Protein AF-A0A976L8A9-F1 (afdb_monomer_lite)

pLDDT: mean 70.13, std 18.69, range [31.44, 93.81]

Sequence (224 aa):
MMTMISFLHGVRHLLWLSFIIMLGACTTAPQQPQSEPPQPPYVLERSDLPELVQFGDYFGGLSEPQQHAMCASFNVRESRTLKADVPLLLHLLVARGIYDDCTDLQLLLAKTSQISTDTMKDASSRHFLSMLRRALLKRQEMIVTKVPKIKPKKKGAQKSVQGMDDKNTLKKNVDQAISQPASSMDPPVKASLQQESSSVELENARVMKKLEAIRAMEKKIDSP

Radius of gyration: 32.2 Å; chains: 1; bounding box: 85×84×59 Å

Foldseek 3Di:
DPPVVVVVVVVVVVVVVVVVVVVVPPPPDPPPPPPPLPPPPQDLPDADPVSLVVLLVVLLPDDPVSLVSVLVVLVVVCVPDPDLPLSSLSSLLSSCLRDVPRDDPVVSLVSNVPPPLVVPPDPVSSVVVVVSNVVSVVVVVVVVVPPPPPPPPPDDPPDDDDDDDDDDDDDDDDDDDDDDDDDDDDDDDDDDDDPPPVVVVVVVVVVVVVVVVVVVVVVVVPDD

Structure (mmCIF, N/CA/C/O backbone):
data_AF-A0A976L8A9-F1
#
_entry.id   AF-A0A976L8A9-F1
#
loop_
_atom_site.group_PDB
_atom_site.id
_atom_site.type_symbol
_atom_site.label_atom_id
_atom_site.label_alt_id
_atom_site.label_comp_id
_atom_site.label_asym_id
_atom_site.label_entity_id
_atom_site.label_seq_id
_atom_site.pdbx_PDB_ins_code
_atom_site.Cartn_x
_atom_site.Cartn_y
_atom_site.Cartn_z
_atom_site.occupancy
_atom_site.B_iso_or_equiv
_atom_site.auth_seq_id
_atom_site.auth_comp_id
_atom_site.auth_asym_id
_atom_site.auth_atom_id
_atom_site.pdbx_PDB_model_num
ATOM 1 N N . MET A 1 1 ? -45.067 50.304 27.654 1.00 55.16 1 MET A N 1
ATOM 2 C CA . MET A 1 1 ? -44.865 49.045 26.893 1.00 55.16 1 MET A CA 1
ATOM 3 C C . MET A 1 1 ? -43.550 48.994 26.089 1.00 55.16 1 MET A C 1
ATOM 5 O O . MET A 1 1 ? -43.391 48.093 25.282 1.00 55.16 1 MET A O 1
ATOM 9 N N . MET A 1 2 ? -42.567 49.878 26.325 1.00 53.31 2 MET A N 1
ATOM 10 C CA . MET A 1 2 ? -41.305 49.913 25.551 1.00 53.31 2 MET A CA 1
ATOM 11 C C . MET A 1 2 ? -40.097 49.255 26.241 1.00 53.31 2 MET A C 1
ATOM 13 O O . MET A 1 2 ? -39.033 49.166 25.645 1.00 53.31 2 MET A O 1
ATOM 17 N N . THR A 1 3 ? -40.240 48.744 27.465 1.00 54.12 3 THR A N 1
ATOM 18 C CA . THR A 1 3 ? -39.118 48.156 28.219 1.00 54.12 3 THR A CA 1
ATOM 19 C C . THR A 1 3 ? -38.951 46.649 28.024 1.00 54.12 3 THR A C 1
ATOM 21 O O . THR A 1 3 ? -37.875 46.133 28.296 1.00 54.12 3 THR A O 1
ATOM 24 N N . MET A 1 4 ? -39.954 45.920 27.514 1.00 54.91 4 MET A N 1
ATOM 25 C CA . MET A 1 4 ? -39.850 44.456 27.385 1.00 54.91 4 MET A CA 1
ATOM 26 C C . MET A 1 4 ? -39.052 43.994 26.157 1.00 54.91 4 MET A C 1
ATOM 28 O O . MET A 1 4 ? -38.418 42.946 26.207 1.00 54.91 4 MET A O 1
ATOM 32 N N . ILE A 1 5 ? -39.009 44.779 25.076 1.00 58.97 5 ILE A N 1
ATOM 33 C CA . ILE A 1 5 ? -38.327 44.378 23.830 1.00 58.97 5 ILE A CA 1
ATOM 34 C C . ILE A 1 5 ? -36.797 44.371 24.012 1.00 58.97 5 ILE A C 1
ATOM 36 O O . ILE A 1 5 ? -36.114 43.485 23.496 1.00 58.97 5 ILE A O 1
ATOM 40 N N . SER A 1 6 ? -36.256 45.289 24.819 1.00 56.09 6 SER A N 1
ATOM 41 C CA . SER A 1 6 ? -34.819 45.350 25.121 1.00 56.09 6 SER A CA 1
ATOM 42 C C . SER A 1 6 ? -34.340 44.171 25.977 1.00 56.09 6 SER A C 1
ATOM 44 O O . SER A 1 6 ? -33.207 43.719 25.817 1.00 56.09 6 SER A O 1
ATOM 46 N N . PHE A 1 7 ? -35.209 43.613 26.829 1.00 57.91 7 PHE A N 1
ATOM 47 C CA . PHE A 1 7 ? -34.881 42.427 27.626 1.00 57.91 7 PHE A CA 1
ATOM 48 C C . PHE A 1 7 ? -34.767 41.165 26.765 1.00 57.91 7 PHE A C 1
ATOM 50 O O . PHE A 1 7 ? -33.842 40.378 26.964 1.00 57.91 7 PHE A O 1
ATOM 57 N N . LEU A 1 8 ? -35.631 40.990 25.757 1.00 59.28 8 LEU A N 1
ATOM 58 C CA . LEU A 1 8 ? -35.541 39.828 24.865 1.00 59.28 8 LEU A CA 1
ATOM 59 C C . LEU A 1 8 ? -34.263 39.835 24.007 1.00 59.28 8 LEU A C 1
ATOM 61 O O . LEU A 1 8 ? -33.700 38.770 23.748 1.00 59.28 8 LEU A O 1
ATOM 65 N N . HIS A 1 9 ? -33.760 41.010 23.610 1.00 63.03 9 HIS A N 1
ATOM 66 C CA . HIS A 1 9 ? -32.501 41.102 22.861 1.00 63.03 9 HIS A CA 1
ATOM 67 C C . HIS A 1 9 ? -31.274 40.758 23.719 1.00 63.03 9 HIS A C 1
ATOM 69 O O . HIS A 1 9 ? -30.366 40.076 23.238 1.00 63.03 9 HIS A O 1
ATOM 75 N N . GLY A 1 10 ? -31.267 41.164 24.994 1.00 66.19 10 GLY A N 1
ATOM 76 C CA . GLY A 1 10 ? -30.180 40.852 25.927 1.00 66.19 10 GLY A CA 1
ATOM 77 C C . GLY A 1 10 ? -30.057 39.354 26.219 1.00 66.19 10 GLY A C 1
ATOM 78 O O . GLY A 1 10 ? -28.958 38.800 26.177 1.00 66.19 10 GLY A O 1
ATOM 79 N N . VAL A 1 11 ? -31.188 38.669 26.425 1.00 72.12 11 VAL A N 1
ATOM 80 C CA . VAL A 1 11 ? -31.200 37.220 26.701 1.00 72.12 11 VAL A CA 1
ATOM 81 C C . VAL A 1 11 ? -30.742 36.415 25.480 1.00 72.12 11 VAL A C 1
ATOM 83 O O . VAL A 1 11 ? -30.013 35.434 25.629 1.00 72.12 11 VAL A O 1
ATOM 86 N N . ARG A 1 12 ? -31.080 36.858 24.260 1.00 74.38 12 ARG A N 1
ATOM 87 C CA . ARG A 1 12 ? -30.617 36.201 23.026 1.00 74.38 12 ARG A CA 1
ATOM 88 C C . ARG A 1 12 ? -29.098 36.288 22.852 1.00 74.38 12 ARG A C 1
ATOM 90 O O . ARG A 1 12 ? -28.488 35.304 22.444 1.00 74.38 12 ARG A O 1
ATOM 97 N N . HIS A 1 13 ? -28.484 37.420 23.204 1.00 72.88 13 HIS A N 1
ATOM 98 C CA . HIS A 1 13 ? -27.025 37.571 23.160 1.00 72.88 13 HIS A CA 1
ATOM 99 C C . HIS A 1 13 ? -26.306 36.757 24.243 1.00 72.88 13 HIS A C 1
ATOM 101 O O . HIS A 1 13 ? -25.273 36.154 23.956 1.00 72.88 13 HIS A O 1
ATOM 107 N N . LEU A 1 14 ? -26.870 36.671 25.453 1.00 71.62 14 LEU A N 1
ATOM 108 C CA . LEU A 1 14 ? -26.328 35.834 26.531 1.00 71.62 14 LEU A CA 1
ATOM 109 C C . LEU A 1 14 ? -26.343 34.338 26.175 1.00 71.62 14 LEU A C 1
ATOM 111 O O . LEU A 1 14 ? -25.359 33.641 26.422 1.00 71.62 14 LEU A O 1
ATOM 115 N N . LEU A 1 15 ? -27.411 33.853 25.530 1.00 75.69 15 LEU A N 1
ATOM 116 C CA . LEU A 1 15 ? -27.485 32.466 25.052 1.00 75.69 15 LEU A CA 1
ATOM 117 C C . LEU A 1 15 ? -26.456 32.172 23.949 1.00 75.69 15 LEU A C 1
ATOM 119 O O . LEU A 1 15 ? -25.847 31.103 23.945 1.00 75.69 15 LEU A O 1
ATOM 123 N N . TRP A 1 16 ? -26.215 33.126 23.046 1.00 77.12 16 TRP A N 1
ATOM 124 C CA . TRP A 1 16 ? -25.222 32.976 21.978 1.00 77.12 16 TRP A CA 1
ATOM 125 C C . TRP A 1 16 ? -23.785 32.940 22.516 1.00 77.12 16 TRP A C 1
ATOM 127 O O . TRP A 1 16 ? -22.984 32.109 22.091 1.00 77.12 16 TRP A O 1
ATOM 137 N N . LEU A 1 17 ? -23.468 33.782 23.504 1.00 74.62 17 LEU A N 1
ATOM 138 C CA . LEU A 1 17 ? -22.149 33.791 24.145 1.00 74.62 17 LEU A CA 1
ATOM 139 C C . LEU A 1 17 ? -21.889 32.509 24.951 1.00 74.62 17 LEU A C 1
ATOM 141 O O . LEU A 1 17 ? -20.783 31.975 24.903 1.00 74.62 17 LEU A O 1
ATOM 145 N N . SER A 1 18 ? -22.905 31.966 25.628 1.00 72.12 18 SER A N 1
ATOM 146 C CA . SER A 1 18 ? -22.777 30.692 26.349 1.00 72.12 18 SER A CA 1
ATOM 147 C C . SER A 1 18 ? -22.520 29.507 25.404 1.00 72.12 18 SER A C 1
ATOM 149 O O . SER A 1 18 ? -21.714 28.632 25.724 1.00 72.12 18 SER A O 1
ATOM 151 N N . PHE A 1 19 ? -23.117 29.516 24.207 1.00 72.75 19 PHE A N 1
ATOM 152 C CA . PHE A 1 19 ? -22.858 28.503 23.180 1.00 72.75 19 PHE A CA 1
ATOM 153 C C . PHE A 1 19 ? -21.406 28.552 22.675 1.00 72.75 19 PHE A C 1
ATOM 155 O O . PHE A 1 19 ? -20.762 27.511 22.586 1.00 72.75 19 PHE A O 1
ATOM 162 N N . ILE A 1 20 ? -20.841 29.743 22.435 1.00 72.31 20 ILE A N 1
ATOM 163 C CA . ILE A 1 20 ? -19.438 29.888 21.995 1.00 72.31 20 ILE A CA 1
ATOM 164 C C . ILE A 1 20 ? -18.453 29.385 23.065 1.00 72.31 20 ILE A C 1
ATOM 166 O O . ILE A 1 20 ? -17.470 28.729 22.725 1.00 72.31 20 ILE A O 1
ATOM 170 N N . ILE A 1 21 ? -18.729 29.621 24.353 1.00 70.31 21 ILE A N 1
ATOM 171 C CA . ILE A 1 21 ? -17.872 29.132 25.449 1.00 70.31 21 ILE A CA 1
ATOM 172 C C . ILE A 1 21 ? -17.914 27.597 25.544 1.00 70.31 21 ILE A C 1
ATOM 174 O O . ILE A 1 21 ? -16.881 26.974 25.782 1.00 70.31 21 ILE A O 1
ATOM 178 N N . MET A 1 22 ? -19.066 26.969 25.281 1.00 66.25 22 MET A N 1
ATOM 179 C CA . MET A 1 22 ? -19.182 25.503 25.262 1.00 66.25 22 MET A CA 1
ATOM 180 C C . MET A 1 22 ? -18.466 24.848 24.067 1.00 66.25 22 MET A C 1
ATOM 182 O O . MET A 1 22 ? -17.994 23.722 24.202 1.00 66.25 22 MET A O 1
ATOM 186 N N . LEU A 1 23 ? -18.308 25.537 22.927 1.00 61.03 23 LEU A N 1
ATOM 187 C CA . LEU A 1 23 ? -17.486 25.038 21.810 1.00 61.03 23 LEU A CA 1
ATOM 188 C C . LEU A 1 23 ? -15.969 25.179 22.047 1.00 61.03 23 LEU A C 1
ATOM 190 O O . LEU A 1 23 ? -15.185 24.555 21.335 1.00 61.03 23 LEU A O 1
ATOM 194 N N . GLY A 1 24 ? -15.542 25.965 23.041 1.00 56.41 24 GLY A N 1
ATOM 195 C CA . GLY A 1 24 ? -14.128 26.167 23.380 1.00 56.41 24 GLY A CA 1
ATOM 196 C C . GLY A 1 24 ? -13.539 25.142 24.356 1.00 56.41 24 GLY A C 1
ATOM 197 O O . GLY A 1 24 ? -12.342 25.185 24.624 1.00 56.41 24 GLY A O 1
ATOM 198 N N . ALA A 1 25 ? -14.352 24.225 24.894 1.00 55.44 25 ALA A N 1
ATOM 199 C CA . ALA A 1 25 ? -13.945 23.268 25.927 1.00 55.44 25 ALA A CA 1
ATOM 200 C C . ALA A 1 25 ? -13.678 21.841 25.402 1.00 55.44 25 ALA A C 1
ATOM 202 O O . ALA A 1 25 ? -13.698 20.885 26.176 1.00 55.44 25 ALA A O 1
ATOM 203 N N . CYS A 1 26 ? -13.371 21.673 24.110 1.00 59.41 26 CYS A N 1
ATOM 204 C CA . CYS A 1 26 ? -12.595 20.512 23.672 1.00 59.41 26 CYS A CA 1
ATOM 205 C C . CYS A 1 26 ? -11.139 20.767 24.053 1.00 59.41 26 CYS A C 1
ATOM 207 O O . CYS A 1 26 ? -10.354 21.314 23.279 1.00 59.41 26 CYS A O 1
ATOM 209 N N . THR A 1 27 ? -10.806 20.403 25.288 1.00 55.38 27 THR A N 1
ATOM 210 C CA . THR A 1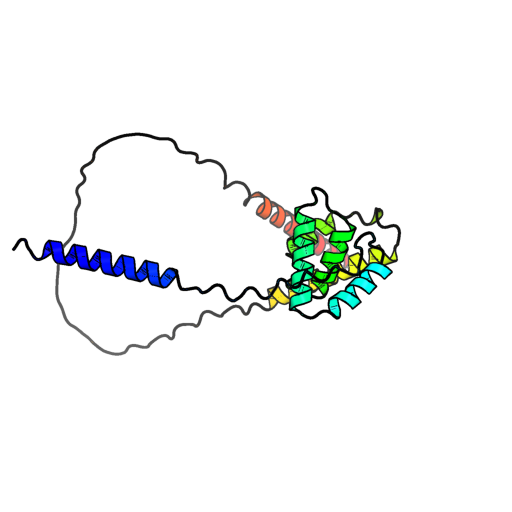 27 ? -9.430 20.315 25.748 1.00 55.38 27 THR A CA 1
ATOM 211 C C . THR A 1 27 ? -8.657 19.466 24.747 1.00 55.38 27 THR A C 1
ATOM 213 O O . THR A 1 27 ? -8.969 18.302 24.495 1.00 55.38 27 THR A O 1
ATOM 216 N N . THR A 1 28 ? -7.651 20.079 24.132 1.00 57.84 28 THR A N 1
ATOM 217 C CA . THR A 1 28 ? -6.539 19.360 23.530 1.00 57.84 28 THR A CA 1
ATOM 218 C C . THR A 1 28 ? -6.054 18.374 24.578 1.00 57.84 28 THR A C 1
ATOM 220 O O . THR A 1 28 ? -5.462 18.780 25.582 1.00 57.84 28 THR A O 1
ATOM 223 N N . ALA A 1 29 ? -6.363 17.090 24.373 1.00 56.09 29 ALA A N 1
ATOM 224 C CA . ALA A 1 29 ? -5.690 16.014 25.073 1.00 56.09 29 ALA A CA 1
ATOM 225 C C . ALA A 1 29 ? -4.192 16.341 25.040 1.00 56.09 29 ALA A C 1
ATOM 227 O O . ALA A 1 29 ? -3.722 16.808 23.992 1.00 56.09 29 ALA A O 1
ATOM 228 N N . PRO A 1 30 ? -3.459 16.186 26.159 1.00 47.97 30 PRO A N 1
ATOM 229 C CA . PRO A 1 30 ? -2.024 16.400 26.147 1.00 47.97 30 PRO A CA 1
ATOM 230 C C . PRO A 1 30 ? -1.494 15.606 24.964 1.00 47.97 30 PRO A C 1
ATOM 232 O O . PRO A 1 30 ? -1.719 14.396 24.892 1.00 47.97 30 PRO A O 1
ATOM 235 N N . GLN A 1 31 ? -0.898 16.307 23.992 1.00 46.44 31 GLN A N 1
ATOM 236 C CA . GLN A 1 31 ? -0.130 15.644 22.959 1.00 46.44 31 GLN A CA 1
ATOM 237 C C . GLN A 1 31 ? 0.831 14.759 23.736 1.00 46.44 31 GLN A C 1
ATOM 239 O O . GLN A 1 31 ? 1.733 15.262 24.410 1.00 46.44 31 GLN A O 1
ATOM 244 N N . GLN A 1 32 ? 0.589 13.442 23.705 1.00 47.00 32 GLN A N 1
ATOM 245 C CA . GLN A 1 32 ? 1.647 12.502 24.004 1.00 47.00 32 GLN A CA 1
ATOM 246 C C . GLN A 1 32 ? 2.841 13.009 23.203 1.00 47.00 32 GLN A C 1
ATOM 248 O O . GLN A 1 32 ? 2.636 13.380 22.037 1.00 47.00 32 GLN A O 1
ATOM 253 N N . PRO A 1 33 ? 4.036 13.101 23.816 1.00 44.62 33 PRO A N 1
ATOM 254 C CA . PRO A 1 33 ? 5.231 13.452 23.071 1.00 44.62 33 PRO A CA 1
ATOM 255 C C . PRO A 1 33 ? 5.176 12.614 21.808 1.00 44.62 33 PRO A C 1
ATOM 257 O O . PRO A 1 33 ? 5.024 11.393 21.924 1.00 44.62 33 PRO A O 1
ATOM 260 N N . GLN A 1 34 ? 5.127 13.285 20.646 1.00 46.22 34 GLN A N 1
ATOM 261 C CA . GLN A 1 34 ? 5.173 12.610 19.362 1.00 46.22 34 GLN A CA 1
ATOM 262 C C . GLN A 1 34 ? 6.330 11.646 19.506 1.00 46.22 34 GLN A C 1
ATOM 264 O O . GLN A 1 34 ? 7.483 12.063 19.610 1.00 46.22 34 GLN A O 1
ATOM 269 N N . SER A 1 35 ? 5.994 10.368 19.655 1.00 48.88 35 SER A N 1
ATOM 270 C CA . SER A 1 35 ? 6.968 9.313 19.551 1.00 48.88 35 SER A CA 1
ATOM 271 C C . 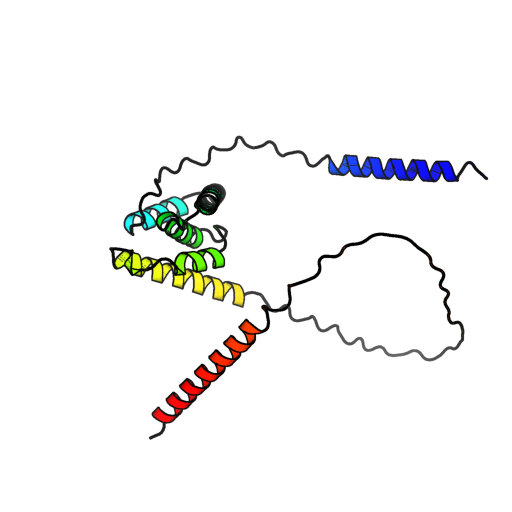SER A 1 35 ? 7.421 9.527 18.131 1.00 48.88 35 SER A C 1
ATOM 273 O O . SER A 1 35 ? 6.608 9.374 17.216 1.00 48.88 35 SER A O 1
ATOM 275 N N . GLU A 1 36 ? 8.628 10.072 17.976 1.00 50.12 36 GLU A N 1
ATOM 276 C CA . GLU A 1 36 ? 9.266 10.216 16.683 1.00 50.12 36 GLU A CA 1
ATOM 277 C C . GLU A 1 36 ? 8.932 8.928 15.936 1.00 50.12 36 GLU A C 1
ATOM 279 O O . GLU A 1 36 ? 9.154 7.856 16.521 1.00 50.12 36 GLU A O 1
ATOM 284 N N . PRO A 1 37 ? 8.223 9.010 14.785 1.00 50.84 37 PRO A N 1
ATOM 285 C CA . PRO A 1 37 ? 7.746 7.816 14.110 1.00 50.84 37 PRO A CA 1
ATOM 286 C C . PRO A 1 37 ? 8.967 6.922 14.023 1.00 50.84 37 PRO A C 1
ATOM 288 O O . PRO A 1 37 ? 9.982 7.432 13.540 1.00 50.84 37 PRO A O 1
ATOM 291 N N . PRO A 1 38 ? 8.925 5.708 14.616 1.00 48.72 38 PRO A N 1
ATOM 292 C CA . PRO A 1 38 ? 10.119 4.907 14.820 1.00 48.72 38 PRO A CA 1
ATOM 293 C C . PRO A 1 38 ? 10.846 4.934 13.498 1.00 48.72 38 PRO A C 1
ATOM 295 O O . PRO A 1 38 ? 10.253 4.518 12.497 1.00 48.72 38 PRO A O 1
ATOM 298 N N . GLN A 1 39 ? 12.029 5.571 13.468 1.00 50.69 39 GLN A N 1
ATOM 299 C CA . GLN A 1 39 ? 12.768 5.674 12.222 1.00 50.69 39 GLN A CA 1
ATOM 300 C C . GLN A 1 39 ? 12.829 4.249 11.722 1.00 50.69 39 GLN A C 1
ATOM 302 O O . GLN A 1 39 ? 13.266 3.380 12.490 1.00 50.69 39 GLN A O 1
ATOM 307 N N . PRO A 1 40 ? 12.260 3.965 10.539 1.00 51.00 40 PRO A N 1
ATOM 308 C CA . PRO A 1 40 ? 12.166 2.594 10.129 1.00 51.00 40 PRO A CA 1
ATOM 309 C C . PRO A 1 40 ? 13.615 2.103 10.108 1.00 51.00 40 PRO A C 1
ATOM 311 O O . PRO A 1 40 ? 14.440 2.707 9.423 1.00 51.00 40 PRO A O 1
ATOM 314 N N . PRO A 1 41 ? 13.958 1.015 10.822 1.00 53.38 41 PRO A N 1
ATOM 315 C CA . PRO A 1 41 ? 15.255 0.366 10.623 1.00 53.38 41 PRO A CA 1
ATOM 316 C C . PRO A 1 41 ? 15.386 -0.150 9.179 1.00 53.38 41 PRO A C 1
ATOM 318 O O . PRO A 1 41 ? 16.416 -0.680 8.776 1.00 53.38 41 PRO A O 1
ATOM 321 N N . TYR A 1 42 ? 14.304 -0.019 8.416 1.00 57.69 42 TYR A N 1
ATOM 322 C CA . TYR A 1 42 ? 14.078 -0.542 7.109 1.00 57.69 42 TYR A CA 1
ATOM 323 C C . TYR A 1 42 ? 14.151 0.569 6.060 1.00 57.69 42 TYR A C 1
ATOM 325 O O . TYR A 1 42 ? 13.291 1.450 5.975 1.00 57.69 42 TYR A O 1
ATOM 333 N N . VAL A 1 43 ? 15.200 0.518 5.251 1.00 65.31 43 VAL A N 1
ATOM 334 C CA . VAL A 1 43 ? 15.410 1.430 4.132 1.00 65.31 43 VAL A CA 1
ATOM 335 C C . VAL A 1 43 ? 14.618 0.902 2.934 1.00 65.31 43 VAL A C 1
ATOM 337 O O . VAL A 1 43 ? 14.997 -0.104 2.347 1.00 65.31 43 VAL A O 1
ATOM 340 N N . LEU A 1 44 ? 13.530 1.590 2.562 1.00 70.38 44 LEU A N 1
ATOM 341 C CA . LEU A 1 44 ? 12.700 1.262 1.387 1.00 70.38 44 LEU A CA 1
ATOM 342 C C . LEU A 1 44 ? 13.397 1.662 0.074 1.00 70.38 44 LEU A C 1
ATOM 344 O O . LEU A 1 44 ? 12.919 2.534 -0.658 1.00 70.38 44 LEU A O 1
ATOM 348 N N . GLU A 1 45 ? 14.566 1.091 -0.182 1.00 69.50 45 GLU A N 1
ATOM 349 C CA . GLU A 1 45 ? 15.326 1.285 -1.423 1.00 69.50 45 GLU A CA 1
ATOM 350 C C . GLU A 1 45 ? 15.176 0.108 -2.384 1.00 69.50 45 GLU A C 1
ATOM 352 O O . GLU A 1 45 ? 15.451 0.244 -3.580 1.00 69.50 45 GLU A O 1
ATOM 357 N N . ARG A 1 46 ? 14.752 -1.053 -1.881 1.00 77.81 46 ARG A N 1
ATOM 358 C CA . ARG A 1 46 ? 14.617 -2.274 -2.666 1.00 77.81 46 ARG A CA 1
ATOM 359 C C . ARG A 1 46 ? 13.163 -2.741 -2.662 1.00 77.81 46 ARG A C 1
ATOM 361 O O . ARG A 1 46 ? 12.275 -2.062 -2.167 1.00 77.81 46 ARG A O 1
ATOM 368 N N . SER A 1 47 ? 12.896 -3.765 -3.460 1.00 77.69 47 SER A N 1
ATOM 369 C CA . SER A 1 47 ? 11.553 -4.345 -3.633 1.00 77.69 47 SER A CA 1
ATOM 370 C C . SER A 1 47 ? 11.628 -5.776 -4.148 1.00 77.69 47 SER A C 1
ATOM 372 O O . SER A 1 47 ? 10.737 -6.275 -4.843 1.00 77.69 47 SER A O 1
ATOM 374 N N . ASP A 1 48 ? 12.750 -6.431 -3.868 1.00 85.81 48 ASP A N 1
ATOM 375 C CA . ASP A 1 48 ? 12.927 -7.846 -4.116 1.00 85.81 48 ASP A CA 1
ATOM 376 C C . ASP A 1 48 ? 12.120 -8.664 -3.105 1.00 85.81 48 ASP A C 1
ATOM 378 O O . ASP A 1 48 ? 11.738 -8.203 -2.033 1.00 85.81 48 ASP A O 1
ATOM 382 N N . LEU A 1 49 ? 11.807 -9.904 -3.473 1.00 86.06 49 LEU A N 1
ATOM 383 C CA . LEU A 1 49 ? 10.943 -10.749 -2.658 1.00 86.06 49 LEU A CA 1
ATOM 384 C C . LEU A 1 49 ? 11.447 -10.947 -1.211 1.00 86.06 49 LEU A C 1
ATOM 386 O O . LEU A 1 49 ? 10.619 -10.846 -0.307 1.00 86.06 49 LEU A O 1
ATOM 390 N N . PRO A 1 50 ? 12.748 -11.197 -0.949 1.00 87.75 50 PRO A N 1
ATOM 391 C CA . PRO A 1 50 ? 13.247 -11.365 0.419 1.00 87.75 50 PRO A CA 1
ATOM 392 C C . PRO A 1 50 ? 13.019 -10.127 1.288 1.00 87.75 50 PRO A C 1
ATOM 394 O O . PRO A 1 50 ? 12.669 -10.236 2.459 1.00 87.75 50 PRO A O 1
ATOM 397 N N . GLU A 1 51 ? 13.192 -8.957 0.685 1.00 87.69 51 GLU A N 1
ATOM 398 C CA . GLU A 1 51 ? 13.019 -7.653 1.305 1.00 87.69 51 GLU A CA 1
ATOM 399 C C . GLU A 1 51 ? 11.536 -7.468 1.671 1.00 87.69 51 GLU A C 1
ATOM 401 O O . GLU A 1 51 ? 11.215 -7.352 2.856 1.00 87.69 51 GLU A O 1
ATOM 406 N N . LEU A 1 52 ? 10.609 -7.640 0.725 1.00 88.62 52 LEU A N 1
ATOM 407 C CA . LEU A 1 52 ? 9.164 -7.552 0.988 1.00 88.62 52 LEU A CA 1
ATOM 408 C C . LEU A 1 52 ? 8.661 -8.535 2.055 1.00 88.62 52 LEU A C 1
ATOM 410 O O . LEU A 1 52 ? 7.762 -8.194 2.826 1.00 88.62 52 LEU A O 1
ATOM 414 N N . VAL A 1 53 ? 9.221 -9.746 2.103 1.00 89.88 53 VAL A N 1
ATOM 415 C CA . VAL A 1 53 ? 8.900 -10.736 3.143 1.00 89.88 53 VAL A CA 1
ATOM 416 C C . VAL A 1 53 ? 9.393 -10.253 4.504 1.00 89.88 53 VAL A C 1
ATOM 418 O O . VAL A 1 53 ? 8.608 -10.204 5.447 1.00 89.88 53 VAL A O 1
ATOM 421 N N . GLN A 1 54 ? 10.649 -9.809 4.595 1.00 90.50 54 GLN A N 1
ATOM 422 C CA . GLN A 1 54 ? 11.210 -9.266 5.831 1.00 90.50 54 GLN A CA 1
ATOM 423 C C . GLN A 1 54 ? 10.435 -8.035 6.321 1.00 90.50 54 GLN A C 1
ATOM 425 O O . GLN A 1 54 ? 10.202 -7.886 7.522 1.00 90.50 54 GLN A O 1
ATOM 430 N N . PHE A 1 55 ? 10.012 -7.163 5.404 1.00 90.81 55 PHE A N 1
ATOM 431 C CA . PHE A 1 55 ? 9.147 -6.035 5.729 1.00 90.81 55 PHE A CA 1
ATOM 432 C C . PHE A 1 55 ? 7.797 -6.510 6.273 1.00 90.81 55 PHE A C 1
ATOM 434 O O . PHE A 1 55 ? 7.331 -5.980 7.279 1.00 90.81 55 PHE A O 1
ATOM 441 N N . GLY A 1 56 ? 7.179 -7.510 5.640 1.00 91.44 56 GLY A N 1
ATOM 442 C CA . GLY A 1 56 ? 5.924 -8.092 6.106 1.00 91.44 56 GLY A CA 1
ATOM 443 C C . GLY A 1 56 ? 6.031 -8.658 7.523 1.00 91.44 56 GLY A C 1
ATOM 444 O O . GLY A 1 56 ? 5.187 -8.351 8.363 1.00 91.44 56 GLY A O 1
ATOM 445 N N . ASP A 1 57 ? 7.097 -9.404 7.813 1.00 92.38 57 ASP A N 1
ATOM 446 C CA . ASP A 1 57 ? 7.356 -9.959 9.146 1.00 92.38 57 ASP A CA 1
ATOM 447 C C . ASP A 1 57 ? 7.570 -8.851 10.186 1.00 92.38 57 ASP A C 1
ATOM 449 O O . ASP A 1 57 ? 6.978 -8.877 11.267 1.00 92.38 57 ASP A O 1
ATOM 453 N N . TYR A 1 58 ? 8.373 -7.838 9.842 1.00 91.94 58 TYR A N 1
ATOM 454 C CA . TYR A 1 58 ? 8.605 -6.682 10.704 1.00 91.94 58 TYR A CA 1
ATOM 455 C C . TYR A 1 58 ? 7.302 -5.928 10.991 1.00 91.94 58 TYR A C 1
ATOM 457 O O . TYR A 1 58 ? 6.953 -5.715 12.151 1.00 91.94 58 TYR A O 1
ATOM 465 N N . PHE A 1 59 ? 6.560 -5.562 9.946 1.00 92.00 59 PHE A N 1
ATOM 466 C CA . PHE A 1 59 ? 5.321 -4.796 10.049 1.00 92.00 59 PHE A CA 1
ATOM 467 C C . PHE A 1 59 ? 4.231 -5.571 10.800 1.00 92.00 59 PHE A C 1
ATOM 469 O O . PHE A 1 59 ? 3.524 -4.999 11.631 1.00 92.00 59 PHE A O 1
ATOM 476 N N . GLY A 1 60 ? 4.122 -6.880 10.564 1.00 92.81 60 GLY A N 1
ATOM 477 C CA . GLY A 1 60 ? 3.204 -7.764 11.285 1.00 92.81 60 GLY A CA 1
ATOM 478 C C . GLY A 1 60 ? 3.538 -7.927 12.769 1.00 92.81 60 GLY A C 1
ATOM 479 O O . GLY A 1 60 ? 2.632 -8.168 13.563 1.00 92.81 60 GLY A O 1
ATOM 480 N N . GLY A 1 61 ? 4.805 -7.749 13.156 1.00 91.38 61 GLY A N 1
ATOM 481 C CA . GLY A 1 61 ? 5.243 -7.744 14.554 1.00 91.38 61 GLY A CA 1
ATOM 482 C C . GLY A 1 61 ? 5.015 -6.419 15.294 1.00 91.38 61 GLY A C 1
ATOM 483 O O . GLY A 1 61 ? 5.151 -6.378 16.518 1.00 91.38 61 GLY A O 1
ATOM 484 N N . LEU A 1 62 ? 4.679 -5.336 14.585 1.00 91.38 62 LEU A N 1
ATOM 485 C CA . LEU A 1 62 ? 4.384 -4.039 15.194 1.00 91.38 62 LEU A CA 1
ATOM 486 C C . LEU A 1 62 ? 3.015 -4.034 15.885 1.00 91.38 62 LEU A C 1
ATOM 488 O O . LEU A 1 62 ? 2.077 -4.708 15.467 1.00 91.38 62 LEU A O 1
ATOM 492 N N . SER A 1 63 ? 2.879 -3.199 16.915 1.00 93.81 63 SER A N 1
ATOM 493 C CA . SER A 1 63 ? 1.567 -2.901 17.500 1.00 93.81 63 SER A CA 1
ATOM 494 C C . SER A 1 63 ? 0.700 -2.081 16.538 1.00 93.81 63 SER A C 1
ATOM 496 O O . SER A 1 63 ? 1.215 -1.333 15.708 1.00 93.81 63 SER A O 1
ATOM 498 N N . GLU A 1 64 ? -0.622 -2.160 16.678 1.00 92.38 64 GLU A N 1
ATOM 499 C CA . GLU A 1 64 ? -1.564 -1.449 15.801 1.00 92.38 64 GLU A CA 1
ATOM 500 C C . GLU A 1 64 ? -1.301 0.075 15.698 1.00 92.38 64 GLU A C 1
ATOM 502 O O . GLU A 1 64 ? -1.263 0.594 14.580 1.00 92.38 64 GLU A O 1
ATOM 507 N N . PRO A 1 65 ? -0.997 0.816 16.789 1.00 91.56 65 PRO A N 1
ATOM 508 C CA . PRO A 1 65 ? -0.642 2.235 16.681 1.00 91.56 65 PRO A CA 1
ATOM 509 C C . PRO A 1 65 ? 0.637 2.481 15.868 1.00 91.56 65 PRO A C 1
ATOM 511 O O . PRO A 1 65 ? 0.738 3.474 15.147 1.00 91.56 65 PRO A O 1
ATOM 514 N N . GLN A 1 66 ? 1.616 1.576 15.959 1.00 90.88 66 GLN A N 1
ATOM 515 C CA . GLN A 1 66 ? 2.860 1.659 15.189 1.00 90.88 66 GLN A CA 1
ATOM 516 C C . GLN A 1 66 ? 2.624 1.333 13.712 1.00 90.88 66 GLN A C 1
ATOM 518 O O . GLN A 1 66 ? 3.156 2.028 12.848 1.00 90.88 66 GLN A O 1
ATOM 523 N N . GLN A 1 67 ? 1.790 0.332 13.416 1.00 92.69 67 GLN A N 1
ATOM 524 C CA . GLN A 1 67 ? 1.358 0.017 12.051 1.00 92.69 67 GLN A CA 1
ATOM 525 C C . GLN A 1 67 ? 0.645 1.213 11.417 1.00 92.69 67 GLN A C 1
ATOM 527 O O . GLN A 1 67 ? 0.956 1.595 10.286 1.00 92.69 67 GLN A O 1
ATOM 532 N N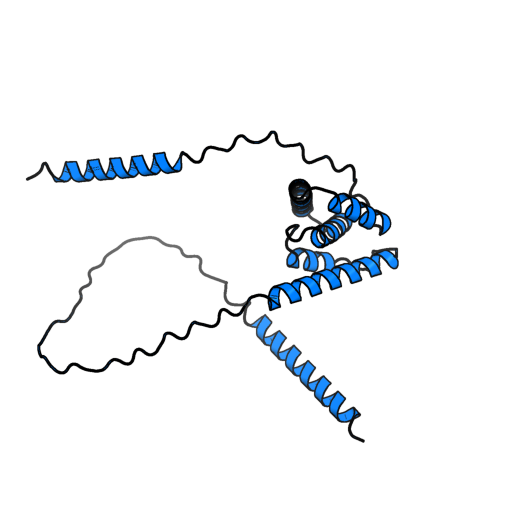 . HIS A 1 68 ? -0.253 1.856 12.168 1.00 92.25 68 HIS A N 1
ATOM 533 C CA . HIS A 1 68 ? -0.952 3.057 11.728 1.00 92.25 68 HIS A CA 1
ATOM 534 C C . HIS A 1 68 ? 0.019 4.214 11.450 1.00 92.25 68 HIS A C 1
ATOM 536 O O . HIS A 1 68 ? -0.022 4.810 10.372 1.00 92.25 68 HIS A O 1
ATOM 542 N N . ALA A 1 69 ? 0.939 4.500 12.378 1.00 89.12 69 ALA A N 1
ATOM 543 C CA . ALA A 1 69 ? 1.939 5.556 12.215 1.00 89.12 69 ALA A CA 1
ATOM 544 C C . ALA A 1 69 ? 2.855 5.309 11.002 1.00 89.12 69 ALA A C 1
ATOM 546 O O . ALA A 1 69 ? 3.101 6.217 10.201 1.00 89.12 69 ALA A O 1
ATOM 547 N N . MET A 1 70 ? 3.317 4.070 10.822 1.00 89.88 70 MET A N 1
ATOM 548 C CA . MET A 1 70 ? 4.157 3.692 9.688 1.00 89.88 70 MET A CA 1
ATOM 549 C C . MET A 1 70 ? 3.386 3.804 8.369 1.00 89.88 70 MET A C 1
ATOM 551 O O . MET A 1 70 ? 3.893 4.385 7.407 1.00 89.88 70 MET A O 1
ATOM 555 N N . CYS A 1 71 ? 2.131 3.357 8.329 1.00 91.31 71 CYS A N 1
ATOM 556 C CA . CYS A 1 71 ? 1.311 3.505 7.135 1.00 91.31 71 CYS A CA 1
ATOM 557 C C . CYS A 1 71 ? 1.017 4.975 6.787 1.00 91.31 71 CYS A C 1
ATOM 559 O O . CYS A 1 71 ? 1.060 5.363 5.616 1.00 91.31 71 CYS A O 1
ATOM 561 N N . ALA A 1 72 ? 0.762 5.822 7.788 1.00 88.88 72 ALA A N 1
ATOM 562 C CA . ALA A 1 72 ? 0.599 7.259 7.580 1.00 88.88 72 ALA A CA 1
ATOM 563 C C . ALA A 1 72 ? 1.862 7.874 6.954 1.00 88.88 72 ALA A C 1
ATOM 565 O O . ALA A 1 72 ? 1.765 8.654 6.003 1.00 88.88 72 ALA A O 1
ATOM 566 N N . SER A 1 73 ? 3.051 7.463 7.411 1.00 87.50 73 SER A N 1
ATOM 567 C CA . SER A 1 73 ? 4.322 7.921 6.837 1.00 87.50 73 SER A CA 1
ATOM 568 C C . SER A 1 73 ? 4.481 7.532 5.358 1.00 87.50 73 SER A C 1
ATOM 570 O O . SER A 1 73 ? 4.915 8.354 4.545 1.00 87.50 73 SER A O 1
ATOM 572 N N . PHE A 1 74 ? 4.052 6.324 4.975 1.00 87.50 74 PHE A N 1
ATOM 573 C CA . PHE A 1 74 ? 4.097 5.871 3.584 1.00 87.50 74 PHE A CA 1
ATOM 574 C C . PHE A 1 74 ? 3.115 6.627 2.697 1.00 87.50 74 PHE A C 1
ATOM 576 O O . PHE A 1 74 ? 3.496 7.031 1.603 1.00 87.50 74 PHE A O 1
ATOM 583 N N . ASN A 1 75 ? 1.905 6.910 3.179 1.00 85.94 75 ASN A N 1
ATOM 584 C CA . ASN A 1 75 ? 0.933 7.731 2.451 1.00 85.94 75 ASN A CA 1
ATOM 585 C C . ASN A 1 75 ? 1.436 9.164 2.208 1.00 85.94 75 ASN A C 1
ATOM 587 O O . ASN A 1 75 ? 1.277 9.724 1.119 1.00 85.94 75 ASN A O 1
ATOM 591 N N . VAL A 1 76 ? 2.102 9.760 3.200 1.00 84.94 76 VAL A N 1
ATOM 592 C CA . VAL A 1 76 ? 2.726 11.082 3.043 1.00 84.94 76 VAL A CA 1
ATOM 593 C C . VAL A 1 76 ? 3.867 11.034 2.023 1.00 84.94 76 VAL A C 1
ATOM 595 O O . VAL A 1 76 ? 3.990 11.937 1.197 1.00 84.94 76 VAL A O 1
ATOM 598 N N . ARG A 1 77 ? 4.698 9.987 2.036 1.00 82.62 77 ARG A N 1
ATOM 599 C CA . ARG A 1 77 ? 5.772 9.826 1.043 1.00 82.62 77 ARG A CA 1
ATOM 600 C C . ARG A 1 77 ? 5.216 9.609 -0.367 1.00 82.62 77 ARG A C 1
ATOM 602 O O . ARG A 1 77 ? 5.716 10.208 -1.316 1.00 82.62 77 ARG A O 1
ATOM 609 N N . GLU A 1 78 ? 4.168 8.805 -0.494 1.00 83.88 78 GLU A N 1
ATOM 610 C CA . GLU A 1 78 ? 3.517 8.486 -1.765 1.00 83.88 78 GLU A CA 1
ATOM 611 C C . GLU A 1 78 ? 2.924 9.743 -2.407 1.00 83.88 78 GLU A C 1
ATOM 613 O O . GLU A 1 78 ? 3.248 10.059 -3.547 1.00 83.88 78 GLU A O 1
ATOM 618 N N . SER A 1 79 ? 2.182 10.542 -1.636 1.00 81.94 79 SER A N 1
ATOM 619 C CA . SER A 1 79 ? 1.603 11.811 -2.107 1.00 81.94 79 SER A CA 1
ATOM 620 C C . SER A 1 79 ? 2.634 12.882 -2.483 1.00 81.94 79 SER A C 1
ATOM 622 O O . SER A 1 79 ? 2.355 13.735 -3.324 1.00 81.94 79 SER A O 1
ATOM 624 N N . ARG A 1 80 ? 3.834 12.853 -1.889 1.00 81.88 80 ARG A N 1
ATOM 625 C CA . ARG A 1 80 ? 4.934 13.771 -2.236 1.00 81.88 80 ARG A CA 1
ATOM 626 C C . ARG A 1 80 ? 5.688 13.359 -3.494 1.00 81.88 80 ARG A C 1
ATOM 628 O O . ARG A 1 80 ? 6.395 14.184 -4.073 1.00 81.88 80 ARG A O 1
ATOM 635 N N . THR A 1 81 ? 5.577 12.102 -3.908 1.00 76.62 81 THR A N 1
ATOM 636 C CA . THR A 1 81 ? 6.334 11.598 -5.050 1.00 76.62 81 THR A CA 1
ATOM 637 C C . THR A 1 81 ? 5.509 11.795 -6.318 1.00 76.62 81 THR A C 1
ATOM 639 O O . THR A 1 81 ? 4.470 11.179 -6.508 1.00 76.62 81 THR A O 1
ATOM 642 N N . LEU A 1 82 ? 5.982 12.660 -7.221 1.00 64.38 82 LEU A N 1
ATOM 643 C CA . LEU A 1 82 ? 5.311 12.954 -8.501 1.00 64.38 82 LEU A CA 1
ATOM 644 C C . LEU A 1 82 ? 5.207 11.734 -9.434 1.00 64.38 82 LEU A C 1
ATOM 646 O O . LEU A 1 82 ? 4.431 11.745 -10.387 1.00 64.38 82 LEU A O 1
ATOM 650 N N . LYS A 1 83 ? 6.014 10.696 -9.191 1.00 71.12 83 LYS A N 1
ATOM 651 C CA . LYS A 1 83 ? 5.998 9.428 -9.922 1.00 71.12 83 LYS A CA 1
ATOM 652 C C . LYS A 1 83 ? 5.694 8.290 -8.960 1.00 71.12 83 LYS A C 1
ATOM 654 O O . LYS A 1 83 ? 6.141 8.308 -7.819 1.00 71.12 83 LYS A O 1
ATOM 659 N N . ALA A 1 84 ? 4.987 7.284 -9.463 1.00 70.69 84 ALA A N 1
ATOM 660 C CA . ALA A 1 84 ? 4.771 6.028 -8.765 1.00 70.69 84 ALA A CA 1
ATOM 661 C C . ALA A 1 84 ? 6.123 5.362 -8.448 1.00 70.69 84 ALA A C 1
ATOM 663 O O . ALA A 1 84 ? 6.755 4.775 -9.328 1.00 70.69 84 ALA A O 1
ATOM 664 N N . ASP A 1 85 ? 6.573 5.484 -7.200 1.00 83.00 85 ASP A N 1
ATOM 665 C CA . ASP A 1 85 ? 7.741 4.773 -6.686 1.00 83.00 85 ASP A CA 1
ATOM 666 C C . ASP A 1 85 ? 7.347 3.303 -6.488 1.00 83.00 85 ASP A C 1
ATOM 668 O O . ASP A 1 85 ? 6.595 2.956 -5.575 1.00 83.00 85 ASP A O 1
ATOM 672 N N . VAL A 1 86 ? 7.775 2.451 -7.424 1.00 84.62 86 VAL A N 1
ATOM 673 C CA . VAL A 1 86 ? 7.412 1.028 -7.471 1.00 84.62 86 VAL A CA 1
ATOM 674 C C . VAL A 1 86 ? 7.731 0.342 -6.136 1.00 84.62 86 VAL A C 1
ATOM 676 O O . VAL A 1 86 ? 6.806 -0.231 -5.558 1.00 84.62 86 VAL A O 1
ATOM 679 N N . PRO A 1 87 ? 8.956 0.450 -5.583 1.00 86.31 87 PRO A N 1
ATOM 680 C CA . PRO A 1 87 ? 9.266 -0.035 -4.244 1.00 86.31 87 PRO A CA 1
ATOM 681 C C . PRO A 1 87 ? 8.263 0.351 -3.163 1.00 86.31 87 PRO A C 1
ATOM 683 O O . PRO A 1 87 ? 7.755 -0.519 -2.453 1.00 86.31 87 PRO A O 1
ATOM 686 N N . LEU A 1 88 ? 7.918 1.635 -3.073 1.00 88.50 88 LEU A N 1
ATOM 687 C CA . LEU A 1 88 ? 6.974 2.132 -2.076 1.00 88.50 88 LEU A CA 1
ATOM 688 C C . LEU A 1 88 ? 5.578 1.521 -2.257 1.00 88.50 88 LEU A C 1
ATOM 690 O O . LEU A 1 88 ? 4.941 1.138 -1.276 1.00 88.50 88 LEU A O 1
ATOM 694 N N . LEU A 1 89 ? 5.109 1.392 -3.500 1.00 89.19 89 LEU A N 1
ATOM 695 C CA . LEU A 1 89 ? 3.811 0.782 -3.797 1.00 89.19 89 LEU A CA 1
ATOM 696 C C . LEU A 1 89 ? 3.759 -0.699 -3.411 1.00 89.19 89 LEU A C 1
ATOM 698 O O . LEU A 1 89 ? 2.719 -1.161 -2.940 1.00 89.19 89 LEU A O 1
ATOM 702 N N . LEU A 1 90 ? 4.852 -1.447 -3.590 1.00 88.81 90 LEU A N 1
ATOM 703 C CA . LEU A 1 90 ? 4.906 -2.849 -3.168 1.00 88.81 90 LEU A CA 1
ATOM 704 C C . LEU A 1 90 ? 4.876 -2.975 -1.641 1.00 88.81 90 LEU A C 1
ATOM 706 O O . LEU A 1 90 ? 4.120 -3.795 -1.122 1.00 88.81 90 LEU A O 1
ATOM 710 N N . HIS A 1 91 ? 5.615 -2.126 -0.929 1.00 91.00 91 HIS A N 1
ATOM 711 C CA . HIS A 1 91 ? 5.581 -2.074 0.534 1.00 91.00 91 HIS A CA 1
ATOM 712 C C . HIS A 1 91 ? 4.194 -1.718 1.067 1.00 91.00 91 HIS A C 1
ATOM 714 O O . HIS A 1 91 ? 3.678 -2.395 1.954 1.00 91.00 91 HIS A O 1
ATOM 720 N N . LEU A 1 92 ? 3.546 -0.709 0.479 1.00 91.38 92 LEU A N 1
ATOM 721 C CA . LEU A 1 92 ? 2.165 -0.350 0.798 1.00 91.38 92 LEU A CA 1
ATOM 722 C C . LEU A 1 92 ? 1.197 -1.510 0.546 1.00 91.38 92 LEU A C 1
ATOM 724 O O . LEU A 1 92 ? 0.278 -1.718 1.334 1.00 91.38 92 LEU A O 1
ATOM 728 N N . LEU A 1 93 ? 1.404 -2.292 -0.517 1.00 90.94 93 LEU A N 1
ATOM 729 C CA . LEU A 1 93 ? 0.569 -3.455 -0.824 1.00 90.94 93 LEU A CA 1
ATOM 730 C C . LEU A 1 93 ? 0.726 -4.573 0.213 1.00 90.94 93 LEU A C 1
ATOM 732 O O . LEU A 1 93 ? -0.273 -5.173 0.613 1.00 90.94 93 LEU A O 1
ATOM 736 N N . VAL A 1 94 ? 1.953 -4.832 0.672 1.00 92.75 94 VAL A N 1
ATOM 737 C CA . VAL A 1 94 ? 2.217 -5.782 1.764 1.00 92.75 94 VAL A CA 1
ATOM 738 C C . VAL A 1 94 ? 1.611 -5.273 3.072 1.00 92.75 94 VAL A C 1
ATOM 740 O O . VAL A 1 94 ? 0.872 -6.008 3.726 1.00 92.75 94 VAL A O 1
ATOM 743 N N . ALA A 1 95 ? 1.836 -4.000 3.408 1.00 92.75 95 ALA A N 1
ATOM 744 C CA . ALA A 1 95 ? 1.290 -3.368 4.606 1.00 92.75 95 ALA A CA 1
ATOM 745 C C . ALA A 1 95 ? -0.244 -3.428 4.628 1.00 92.75 95 ALA A C 1
ATOM 747 O O . ALA A 1 95 ? -0.820 -3.799 5.643 1.00 92.75 95 ALA A O 1
ATOM 748 N N . ARG A 1 96 ? -0.905 -3.163 3.493 1.00 92.75 96 ARG A N 1
ATOM 749 C CA . ARG A 1 96 ? -2.359 -3.316 3.312 1.00 92.75 96 ARG A CA 1
ATOM 750 C C . ARG A 1 96 ? -2.834 -4.760 3.483 1.00 92.75 96 ARG A C 1
ATOM 752 O O . ARG A 1 96 ? -3.946 -4.986 3.948 1.00 92.75 96 ARG A O 1
ATOM 759 N N . GLY A 1 97 ? -2.024 -5.740 3.081 1.00 90.12 97 GLY A N 1
ATOM 760 C CA . GLY A 1 97 ? -2.321 -7.161 3.287 1.00 90.12 97 GLY A CA 1
ATOM 761 C C . GLY A 1 97 ? -2.407 -7.544 4.764 1.00 90.12 97 GLY A C 1
ATOM 762 O O . GLY A 1 97 ? -3.226 -8.392 5.129 1.00 90.12 97 GLY A O 1
ATOM 763 N N . ILE A 1 98 ? -1.594 -6.894 5.595 1.00 91.81 98 ILE A N 1
ATOM 764 C CA . ILE A 1 98 ? -1.483 -7.150 7.034 1.00 91.81 98 ILE A CA 1
ATOM 765 C C . ILE A 1 98 ? -2.456 -6.264 7.827 1.00 91.81 98 ILE A C 1
ATOM 767 O O . ILE A 1 98 ? -3.197 -6.773 8.665 1.00 91.81 98 ILE A O 1
ATOM 771 N N . TYR A 1 99 ? -2.490 -4.963 7.531 1.00 92.62 99 TYR A N 1
ATOM 772 C CA . TYR A 1 99 ? -3.310 -3.955 8.201 1.00 92.62 99 TYR A CA 1
ATOM 773 C C . TYR A 1 99 ? -4.358 -3.376 7.239 1.00 92.62 99 TYR A C 1
ATOM 775 O O . TYR A 1 99 ? -4.052 -2.604 6.325 1.00 92.62 99 TYR A O 1
ATOM 783 N N . ASP A 1 100 ? -5.621 -3.742 7.478 1.00 89.50 100 ASP A N 1
ATOM 784 C CA . ASP A 1 100 ? -6.776 -3.419 6.628 1.00 89.50 100 ASP A CA 1
ATOM 785 C C . ASP A 1 100 ? -7.161 -1.927 6.622 1.00 89.50 100 ASP A C 1
ATOM 787 O O . ASP A 1 100 ? -8.052 -1.547 5.869 1.00 89.50 100 ASP A O 1
ATOM 791 N N . ASP A 1 101 ? -6.512 -1.061 7.397 1.00 88.25 101 ASP A N 1
ATOM 792 C CA . ASP A 1 101 ? -6.713 0.396 7.331 1.00 88.25 101 ASP A CA 1
ATOM 793 C C . ASP A 1 101 ? -5.537 1.115 6.658 1.00 88.25 101 ASP A C 1
ATOM 795 O O . ASP A 1 101 ? -5.534 2.339 6.507 1.00 88.25 101 ASP A O 1
ATOM 799 N N . CYS A 1 102 ? -4.538 0.363 6.184 1.00 86.88 102 CYS A N 1
ATOM 800 C CA . CYS A 1 102 ? -3.383 0.956 5.540 1.00 86.88 102 CYS A CA 1
ATOM 801 C C . CYS A 1 102 ? -3.664 1.327 4.080 1.00 86.88 102 CYS A C 1
ATOM 803 O O . CYS A 1 102 ? -3.514 0.481 3.205 1.00 86.88 102 CYS A O 1
ATOM 805 N N . THR A 1 103 ? -4.000 2.590 3.793 1.00 88.12 103 THR A N 1
ATOM 806 C CA . THR A 1 103 ? -4.254 3.117 2.425 1.00 88.12 103 THR A CA 1
ATOM 807 C C . THR A 1 103 ? -5.542 2.599 1.783 1.00 88.12 103 THR A C 1
ATOM 809 O O . THR A 1 103 ? -6.007 1.500 2.071 1.00 88.12 103 THR A O 1
ATOM 812 N N . ASP A 1 104 ? -6.128 3.380 0.873 1.00 88.31 104 ASP A N 1
ATOM 813 C CA . ASP A 1 104 ? -7.270 2.941 0.069 1.00 88.31 104 ASP A CA 1
ATOM 814 C C . ASP A 1 104 ? -6.873 1.794 -0.881 1.00 88.31 104 ASP A C 1
ATOM 816 O O . ASP A 1 104 ? -5.992 1.936 -1.735 1.00 88.31 104 ASP A O 1
ATOM 820 N N . LEU A 1 105 ? -7.541 0.644 -0.738 1.00 87.56 105 LEU A N 1
ATOM 821 C CA . LEU A 1 105 ? -7.242 -0.552 -1.524 1.00 87.56 105 LEU A CA 1
ATOM 822 C C . LEU A 1 105 ? -7.496 -0.358 -3.027 1.00 87.56 105 LEU A C 1
ATOM 824 O O . LEU A 1 105 ? -6.721 -0.870 -3.832 1.00 87.56 105 LEU A O 1
ATOM 828 N N . GLN A 1 106 ? -8.557 0.352 -3.419 1.00 87.88 106 GLN A N 1
ATOM 829 C CA . GLN A 1 106 ? -8.880 0.565 -4.835 1.00 87.88 106 GLN A CA 1
ATOM 830 C C . GLN A 1 106 ? -7.833 1.449 -5.499 1.00 87.88 106 GLN A C 1
ATOM 832 O O . GLN A 1 106 ? -7.330 1.123 -6.577 1.00 87.88 106 GLN A O 1
ATOM 837 N N . LEU A 1 107 ? -7.447 2.528 -4.819 1.00 87.00 107 LEU A N 1
ATOM 838 C CA . LEU A 1 107 ? -6.386 3.413 -5.279 1.00 87.00 107 LEU A CA 1
ATOM 839 C C . LEU A 1 107 ? -5.061 2.656 -5.418 1.00 87.00 107 LEU A C 1
ATOM 841 O O . LEU A 1 107 ? -4.357 2.799 -6.420 1.00 87.00 107 LEU A O 1
ATOM 845 N N . LEU A 1 108 ? -4.735 1.817 -4.435 1.00 87.62 108 LEU A N 1
ATOM 846 C CA . LEU A 1 108 ? -3.505 1.036 -4.427 1.00 87.62 108 LEU A CA 1
ATOM 847 C C . LEU A 1 108 ? -3.489 -0.033 -5.531 1.00 87.62 108 LEU A C 1
ATOM 849 O O . LEU A 1 108 ? -2.476 -0.210 -6.212 1.00 87.62 108 LEU A O 1
ATOM 853 N N . LEU A 1 109 ? -4.607 -0.720 -5.770 1.00 87.88 109 LEU A N 1
ATOM 854 C CA . LEU A 1 109 ? -4.736 -1.676 -6.873 1.00 87.88 109 LEU A CA 1
ATOM 855 C C . LEU A 1 109 ? -4.645 -0.985 -8.239 1.00 87.88 109 LEU A C 1
ATOM 857 O O . LEU A 1 109 ? -3.941 -1.483 -9.118 1.00 87.88 109 LEU A O 1
ATOM 861 N N . ALA A 1 110 ? -5.266 0.185 -8.406 1.00 86.94 110 ALA A N 1
ATOM 862 C CA . ALA A 1 110 ? -5.166 0.971 -9.634 1.00 86.94 110 ALA A CA 1
ATOM 863 C C . ALA A 1 110 ? -3.713 1.382 -9.921 1.00 86.94 110 ALA A C 1
ATOM 865 O O . ALA A 1 110 ? -3.207 1.135 -11.018 1.00 86.94 110 ALA A O 1
ATOM 866 N N . LYS A 1 111 ? -3.004 1.922 -8.922 1.00 85.94 111 LYS A N 1
ATOM 867 C CA . LYS A 1 111 ? -1.590 2.316 -9.051 1.00 85.94 111 LYS A CA 1
ATOM 868 C C . LYS A 1 111 ? -0.686 1.118 -9.322 1.00 85.94 111 LYS A C 1
ATOM 870 O O . LYS A 1 111 ? 0.175 1.170 -10.195 1.00 85.94 111 LYS A O 1
ATOM 875 N N . THR A 1 112 ? -0.904 0.008 -8.620 1.00 84.81 112 THR A N 1
ATOM 876 C CA . THR A 1 112 ? -0.082 -1.189 -8.816 1.00 84.81 112 THR A CA 1
ATOM 877 C C . THR A 1 112 ? -0.363 -1.872 -10.156 1.00 84.81 112 THR A C 1
ATOM 879 O O . THR A 1 112 ? 0.563 -2.415 -10.754 1.00 84.81 112 THR A O 1
ATOM 882 N N . SER A 1 113 ? -1.581 -1.801 -10.699 1.00 83.19 113 SER A N 1
ATOM 883 C CA . SER A 1 113 ? -1.904 -2.364 -12.022 1.00 83.19 113 SER A CA 1
ATOM 884 C C . SER A 1 113 ? -1.053 -1.779 -13.159 1.00 83.19 113 SER A C 1
ATOM 886 O O . SER A 1 113 ? -0.778 -2.471 -14.135 1.00 83.19 113 SER A O 1
ATOM 888 N N . GLN A 1 114 ? -0.576 -0.543 -12.988 1.00 79.06 114 GLN A N 1
ATOM 889 C CA . GLN A 1 114 ? 0.301 0.152 -13.932 1.00 79.06 114 GLN A CA 1
ATOM 890 C C . GLN A 1 114 ? 1.768 -0.295 -13.836 1.00 79.06 114 GLN A C 1
ATOM 892 O O . GLN A 1 114 ? 2.566 0.009 -14.722 1.00 79.06 114 GLN A O 1
ATOM 897 N N . ILE A 1 115 ? 2.144 -1.019 -12.776 1.00 76.50 115 ILE A N 1
ATOM 898 C CA . ILE A 1 115 ? 3.487 -1.581 -12.629 1.00 76.50 115 ILE A CA 1
ATOM 899 C C . ILE A 1 115 ? 3.606 -2.734 -13.622 1.00 76.50 115 ILE A C 1
ATOM 901 O O . ILE A 1 115 ? 3.074 -3.823 -13.384 1.00 76.50 115 ILE A O 1
ATOM 905 N N . SER A 1 116 ? 4.302 -2.492 -14.735 1.00 70.00 116 SER A N 1
ATOM 906 C CA . SER A 1 116 ? 4.603 -3.547 -15.698 1.00 70.00 116 SER A CA 1
ATOM 907 C C . SER A 1 116 ? 5.424 -4.634 -15.013 1.00 70.00 116 SER A C 1
ATOM 909 O O . SER A 1 116 ? 6.525 -4.382 -14.517 1.00 70.00 116 SER A O 1
ATOM 911 N N . THR A 1 117 ? 4.902 -5.859 -14.999 1.00 69.75 117 THR A N 1
ATOM 912 C CA . THR A 1 117 ? 5.611 -7.016 -14.450 1.00 69.75 117 THR A CA 1
ATOM 913 C C . THR A 1 117 ? 6.920 -7.289 -15.186 1.00 69.75 117 THR A C 1
ATOM 915 O O . THR A 1 117 ? 7.815 -7.877 -14.592 1.00 69.75 117 THR A O 1
ATOM 918 N N . ASP A 1 118 ? 7.085 -6.804 -16.420 1.00 66.75 118 ASP A N 1
ATOM 919 C CA . ASP A 1 118 ? 8.325 -6.948 -17.196 1.00 66.75 118 ASP A CA 1
ATOM 920 C C . ASP A 1 118 ? 9.497 -6.166 -16.592 1.00 66.75 118 ASP A C 1
ATOM 922 O O . ASP A 1 118 ? 10.658 -6.503 -16.813 1.00 66.75 118 ASP A O 1
ATOM 926 N N . THR A 1 119 ? 9.208 -5.144 -15.780 1.00 68.38 119 THR A N 1
ATOM 927 C CA . THR A 1 119 ? 10.240 -4.377 -15.066 1.00 68.38 119 THR A CA 1
ATOM 928 C C . THR A 1 119 ? 10.810 -5.129 -13.864 1.00 68.38 119 THR A C 1
ATOM 930 O O . THR A 1 119 ? 11.902 -4.810 -13.391 1.00 68.38 119 THR A O 1
ATOM 933 N N . MET A 1 120 ? 10.115 -6.164 -13.384 1.00 72.38 120 MET A N 1
ATOM 934 C CA . MET A 1 120 ? 10.603 -7.011 -12.302 1.00 72.38 120 MET A CA 1
ATOM 935 C C . MET A 1 120 ? 11.516 -8.085 -12.875 1.00 72.38 120 MET A C 1
ATOM 937 O O . MET A 1 120 ? 11.069 -8.945 -13.633 1.00 72.38 120 MET A O 1
ATOM 941 N N . LYS A 1 121 ? 12.792 -8.069 -12.481 1.00 72.62 121 LYS A N 1
ATOM 942 C CA . LYS A 1 121 ? 13.784 -9.048 -12.953 1.00 72.62 121 LYS A CA 1
ATOM 943 C C . LYS A 1 121 ? 13.436 -10.487 -12.552 1.00 72.62 121 LYS A C 1
ATOM 945 O O . LYS A 1 121 ? 13.629 -11.398 -13.352 1.00 72.62 121 LYS A O 1
ATOM 950 N N . ASP A 1 122 ? 12.889 -10.691 -11.354 1.00 81.19 122 ASP A N 1
ATOM 951 C CA . ASP A 1 122 ? 12.640 -12.023 -10.794 1.00 81.19 122 ASP A CA 1
ATOM 952 C C . ASP A 1 122 ? 11.211 -12.533 -11.064 1.00 81.19 122 ASP A C 1
ATOM 954 O O . ASP A 1 122 ? 10.216 -11.840 -10.829 1.00 81.19 122 ASP A O 1
ATOM 958 N N . ALA A 1 123 ? 11.108 -13.780 -11.531 1.00 83.88 123 ALA A N 1
ATOM 959 C CA . ALA A 1 123 ? 9.843 -14.489 -11.709 1.00 83.88 123 ALA A CA 1
ATOM 960 C C . ALA A 1 123 ? 9.109 -14.707 -10.382 1.00 83.88 123 ALA A C 1
ATOM 962 O O . ALA A 1 123 ? 7.877 -14.640 -10.348 1.00 83.88 123 ALA A O 1
ATOM 963 N N . SER A 1 124 ? 9.856 -14.912 -9.297 1.00 83.38 124 SER A N 1
ATOM 964 C CA . SER A 1 124 ? 9.299 -15.141 -7.962 1.00 83.38 124 SER A CA 1
ATOM 965 C C . SER A 1 124 ? 8.584 -13.892 -7.451 1.00 83.38 124 SER A C 1
ATOM 967 O O . SER A 1 124 ? 7.429 -13.978 -7.032 1.00 83.38 124 SER A O 1
ATOM 969 N N . SER A 1 125 ? 9.200 -12.711 -7.590 1.00 81.50 125 SER A N 1
ATOM 970 C CA . SER A 1 125 ? 8.571 -11.427 -7.248 1.00 81.50 125 SER A CA 1
ATOM 971 C C . SER A 1 125 ? 7.309 -11.156 -8.070 1.00 81.50 125 SER A C 1
ATOM 973 O O . SER A 1 125 ? 6.288 -10.742 -7.516 1.00 81.50 125 SER A O 1
ATOM 975 N N . ARG A 1 126 ? 7.331 -11.449 -9.382 1.00 85.69 126 ARG A N 1
ATOM 976 C CA . ARG A 1 126 ? 6.137 -11.326 -10.241 1.00 85.69 126 ARG A CA 1
ATOM 977 C C . ARG A 1 126 ? 5.005 -12.229 -9.756 1.00 85.69 126 ARG A C 1
ATOM 979 O O . ARG A 1 126 ? 3.853 -11.793 -9.679 1.00 85.69 126 ARG A O 1
ATOM 986 N N . HIS A 1 127 ? 5.325 -13.479 -9.420 1.00 86.38 127 HIS A N 1
ATOM 987 C CA . HIS A 1 127 ? 4.345 -14.441 -8.929 1.00 86.38 127 HIS A CA 1
ATOM 988 C C . HIS A 1 127 ? 3.759 -14.013 -7.579 1.00 86.38 127 HIS A C 1
ATOM 990 O O . HIS A 1 127 ? 2.534 -13.988 -7.432 1.00 86.38 127 HIS A O 1
ATOM 996 N N . PHE A 1 128 ? 4.614 -13.603 -6.639 1.00 85.62 128 PHE A N 1
ATOM 997 C CA . PHE A 1 128 ? 4.216 -13.092 -5.329 1.00 85.62 128 PHE A CA 1
ATOM 998 C C . PHE A 1 128 ? 3.267 -11.899 -5.448 1.00 85.62 128 PHE A C 1
ATOM 1000 O O . PHE A 1 128 ? 2.179 -11.918 -4.875 1.00 85.62 128 PHE A O 1
ATOM 1007 N N . LEU A 1 129 ? 3.616 -10.903 -6.265 1.00 84.94 129 LEU A N 1
ATOM 1008 C CA . LEU A 1 129 ? 2.776 -9.727 -6.478 1.00 84.94 129 LEU A CA 1
ATOM 1009 C C . LEU A 1 129 ? 1.403 -10.100 -7.047 1.00 84.94 129 LEU A C 1
ATOM 1011 O O . LEU A 1 129 ? 0.371 -9.603 -6.594 1.00 84.94 129 LEU A O 1
ATOM 1015 N N . SER A 1 130 ? 1.383 -11.000 -8.030 1.00 87.44 130 SER A N 1
ATOM 1016 C CA . SER A 1 130 ? 0.145 -11.516 -8.613 1.00 87.44 130 SER A CA 1
ATOM 1017 C C . SER A 1 130 ? -0.714 -12.242 -7.567 1.00 87.44 130 SER A C 1
ATOM 1019 O O . SER A 1 130 ? -1.933 -12.058 -7.539 1.00 87.44 130 SER A O 1
ATOM 1021 N N . MET A 1 131 ? -0.100 -13.058 -6.707 1.00 88.12 131 MET A N 1
ATOM 1022 C CA . MET A 1 131 ? -0.793 -13.768 -5.629 1.00 88.12 131 MET A CA 1
ATOM 1023 C C . MET A 1 131 ? -1.358 -12.799 -4.589 1.00 88.12 131 MET A C 1
ATOM 1025 O O . MET A 1 131 ? -2.532 -12.905 -4.235 1.00 88.12 131 MET A O 1
ATOM 1029 N N . LEU A 1 132 ? -0.566 -11.815 -4.162 1.00 86.19 132 LEU A N 1
ATOM 1030 C CA . LEU A 1 132 ? -0.973 -10.814 -3.180 1.00 86.19 132 LEU A CA 1
ATOM 1031 C C . LEU A 1 132 ? -2.141 -9.959 -3.694 1.00 86.19 132 LEU A C 1
ATOM 1033 O O . LEU A 1 132 ? -3.136 -9.787 -2.989 1.00 86.19 132 LEU A O 1
ATOM 1037 N N . ARG A 1 133 ? -2.086 -9.502 -4.954 1.00 86.25 133 ARG A N 1
ATOM 1038 C CA . ARG A 1 133 ? -3.207 -8.782 -5.589 1.00 86.25 133 ARG A CA 1
ATOM 1039 C C . ARG A 1 133 ? -4.481 -9.620 -5.618 1.00 86.25 133 ARG A C 1
ATOM 1041 O O . ARG A 1 133 ? -5.544 -9.125 -5.251 1.00 86.25 133 ARG A O 1
ATOM 1048 N N . ARG A 1 134 ? -4.382 -10.890 -6.024 1.00 87.75 134 ARG A N 1
ATOM 1049 C CA . ARG A 1 134 ? -5.531 -11.810 -6.046 1.00 87.75 134 ARG A CA 1
ATOM 1050 C C . ARG A 1 134 ? -6.114 -12.027 -4.651 1.00 87.75 134 ARG A C 1
ATOM 1052 O O . ARG A 1 134 ? -7.334 -12.030 -4.503 1.00 87.75 134 ARG A O 1
ATOM 1059 N N . ALA A 1 135 ? -5.265 -12.183 -3.638 1.00 87.38 135 ALA A N 1
ATOM 1060 C CA . ALA A 1 135 ? -5.700 -12.354 -2.256 1.00 87.38 135 ALA A CA 1
ATOM 1061 C C . ALA A 1 135 ? -6.463 -11.121 -1.744 1.00 87.38 135 ALA A C 1
ATOM 1063 O O . ALA A 1 135 ? -7.543 -11.265 -1.169 1.00 87.38 135 ALA A O 1
ATOM 1064 N N . LEU A 1 136 ? -5.949 -9.918 -2.012 1.00 85.94 136 LEU A N 1
ATOM 1065 C CA . LEU A 1 136 ? -6.593 -8.660 -1.627 1.00 85.94 136 LEU A CA 1
ATOM 1066 C C . LEU A 1 136 ? -7.940 -8.443 -2.331 1.00 85.94 136 LEU A C 1
ATOM 1068 O O . LEU A 1 136 ? -8.922 -8.100 -1.673 1.00 85.94 136 LEU A O 1
ATOM 1072 N N . LEU A 1 137 ? -8.014 -8.708 -3.639 1.00 87.25 137 LEU A N 1
ATOM 1073 C CA . LEU A 1 137 ? -9.267 -8.644 -4.403 1.00 87.25 137 LEU A CA 1
ATOM 1074 C C . LEU A 1 137 ? -10.317 -9.612 -3.845 1.00 87.25 137 LEU A C 1
ATOM 1076 O O . LEU A 1 137 ? -11.451 -9.221 -3.573 1.00 87.25 137 LEU A O 1
ATOM 1080 N N . LYS A 1 138 ? -9.923 -10.860 -3.574 1.00 87.19 138 LYS A N 1
ATOM 1081 C CA . LYS A 1 138 ? -10.819 -11.858 -2.977 1.00 87.19 138 LYS A CA 1
ATOM 1082 C C . LYS A 1 138 ? -11.308 -11.430 -1.589 1.00 87.19 138 LYS A C 1
ATOM 1084 O O . LYS A 1 138 ? -12.468 -11.648 -1.243 1.00 87.19 138 LYS A O 1
ATOM 1089 N N . ARG A 1 139 ? -10.443 -10.806 -0.780 1.00 81.75 139 ARG A N 1
ATOM 1090 C CA . ARG A 1 139 ? -10.811 -10.273 0.543 1.00 81.75 139 ARG A CA 1
ATOM 1091 C C . ARG A 1 139 ? -11.855 -9.163 0.424 1.00 81.75 139 ARG A C 1
ATOM 1093 O O . ARG A 1 139 ? -12.816 -9.153 1.189 1.00 81.75 139 ARG A O 1
ATOM 1100 N N . GLN A 1 140 ? -11.718 -8.291 -0.570 1.00 81.25 140 GLN A N 1
ATOM 1101 C CA . GLN A 1 140 ? -12.693 -7.241 -0.846 1.00 81.25 140 GLN A CA 1
ATOM 1102 C C . GLN A 1 140 ? -14.066 -7.802 -1.244 1.00 81.25 140 GLN A C 1
ATOM 1104 O O . GLN A 1 140 ? -15.078 -7.364 -0.694 1.00 81.25 140 GLN A O 1
ATOM 1109 N N . GLU A 1 141 ? -14.119 -8.802 -2.127 1.00 80.56 141 GLU A N 1
ATOM 1110 C CA . GLU A 1 141 ? -15.379 -9.456 -2.518 1.00 80.56 141 GLU A CA 1
ATOM 1111 C C . GLU A 1 141 ? -16.129 -10.035 -1.307 1.00 80.56 141 GLU A C 1
ATOM 1113 O O . GLU A 1 141 ? -17.351 -9.889 -1.197 1.00 80.56 141 GLU A O 1
ATOM 1118 N N . MET A 1 142 ? -15.395 -10.636 -0.361 1.00 75.69 142 MET A N 1
ATOM 1119 C CA . MET A 1 142 ? -15.960 -11.190 0.875 1.00 75.69 142 MET A CA 1
ATOM 1120 C C . MET A 1 142 ? -16.512 -10.120 1.828 1.00 75.69 142 MET A C 1
ATOM 1122 O O . MET A 1 142 ? -17.468 -10.388 2.558 1.00 75.69 142 MET A O 1
ATOM 1126 N N . ILE A 1 143 ? -15.932 -8.917 1.845 1.00 66.81 143 ILE A N 1
ATOM 1127 C CA . ILE A 1 143 ? -16.421 -7.800 2.668 1.00 66.81 143 ILE A CA 1
ATOM 1128 C C . ILE A 1 143 ? -17.711 -7.230 2.060 1.00 66.81 143 ILE A C 1
ATOM 1130 O O . ILE A 1 143 ? -18.691 -7.021 2.776 1.00 66.81 143 ILE A O 1
ATOM 1134 N N . VAL A 1 144 ? -17.756 -7.065 0.734 1.00 63.03 144 VAL A N 1
ATOM 1135 C CA . VAL A 1 144 ? -18.929 -6.530 0.017 1.00 63.03 144 VAL A CA 1
ATOM 1136 C C . VAL A 1 144 ? -20.143 -7.461 0.132 1.00 63.03 144 VAL A C 1
ATOM 1138 O O . VAL A 1 144 ? -21.270 -6.995 0.302 1.00 63.03 144 VAL A O 1
ATOM 1141 N N . THR A 1 145 ? -19.939 -8.782 0.112 1.00 59.38 145 THR A N 1
ATOM 1142 C CA . THR A 1 145 ? -21.038 -9.758 0.260 1.00 59.38 145 THR A CA 1
ATOM 1143 C C . THR A 1 145 ? -21.584 -9.877 1.684 1.00 59.38 145 THR A C 1
ATOM 1145 O O . THR A 1 145 ? -22.697 -10.376 1.861 1.00 59.38 145 THR A O 1
ATOM 1148 N N . LYS A 1 146 ? -20.851 -9.406 2.701 1.00 54.62 146 LYS A N 1
ATOM 1149 C CA . LYS A 1 146 ? -21.255 -9.496 4.113 1.00 54.62 146 LYS A CA 1
ATOM 1150 C C . LYS A 1 146 ? -22.076 -8.316 4.625 1.00 54.62 146 LYS A C 1
ATOM 1152 O O . LYS A 1 146 ? -22.523 -8.389 5.766 1.00 54.62 146 LYS A O 1
ATOM 1157 N N . VAL A 1 147 ? -22.337 -7.277 3.825 1.00 50.28 147 VAL A N 1
ATOM 1158 C CA . VAL A 1 147 ? -23.308 -6.238 4.208 1.00 50.28 147 VAL A CA 1
ATOM 1159 C C . VAL A 1 147 ? -24.687 -6.904 4.285 1.00 50.28 147 VAL A C 1
ATOM 1161 O O . VAL A 1 147 ? -25.251 -7.256 3.242 1.00 50.28 147 VAL A O 1
ATOM 1164 N N . PRO A 1 148 ? -25.261 -7.129 5.484 1.00 52.19 148 PRO A N 1
ATOM 1165 C CA . PRO A 1 148 ? -26.563 -7.756 5.580 1.00 52.19 148 PRO A CA 1
ATOM 1166 C C . PRO A 1 148 ? -27.540 -6.780 4.943 1.00 52.19 148 PRO A C 1
ATOM 1168 O O . PRO A 1 148 ? -27.690 -5.655 5.418 1.00 52.19 148 PRO A O 1
ATOM 1171 N N . LYS A 1 149 ? -28.206 -7.194 3.860 1.00 55.62 149 LYS A N 1
ATOM 1172 C CA . LYS A 1 149 ? -29.382 -6.489 3.350 1.00 55.62 149 LYS A CA 1
ATOM 1173 C C . LYS A 1 149 ? -30.339 -6.349 4.528 1.00 55.62 149 LYS A C 1
ATOM 1175 O O . LYS A 1 149 ? -30.982 -7.328 4.912 1.00 55.62 149 LYS A O 1
ATOM 1180 N N . ILE A 1 150 ? -30.387 -5.159 5.126 1.00 56.53 150 ILE A N 1
ATOM 1181 C CA . ILE A 1 150 ? -31.331 -4.802 6.177 1.00 56.53 150 ILE A CA 1
ATOM 1182 C C . ILE A 1 150 ? -32.702 -4.999 5.538 1.00 56.53 150 ILE A C 1
ATOM 1184 O O . ILE A 1 150 ? -33.157 -4.174 4.749 1.00 56.53 150 ILE A O 1
ATOM 1188 N N . LYS A 1 151 ? -33.321 -6.158 5.786 1.00 57.25 151 LYS A N 1
ATOM 1189 C CA . LYS A 1 151 ? -34.664 -6.452 5.293 1.00 57.25 151 LYS A CA 1
ATOM 1190 C C . LYS A 1 151 ? -35.558 -5.355 5.868 1.00 57.25 151 LYS A C 1
ATOM 1192 O O . LYS A 1 151 ? -35.615 -5.243 7.095 1.00 57.25 151 LYS A O 1
ATOM 1197 N N . PRO A 1 152 ? -36.235 -4.538 5.042 1.00 52.59 152 PRO A N 1
ATOM 1198 C CA . PRO A 1 152 ? -37.151 -3.543 5.562 1.00 52.59 152 PRO A CA 1
ATOM 1199 C C . PRO A 1 152 ? -38.193 -4.277 6.405 1.00 52.59 152 PRO A C 1
ATOM 1201 O O . PRO A 1 152 ? -38.907 -5.162 5.927 1.00 52.59 152 PRO A O 1
ATOM 1204 N N . LYS A 1 153 ? -38.199 -3.953 7.699 1.00 55.22 153 LYS A N 1
ATOM 1205 C CA . LYS A 1 153 ? -39.131 -4.461 8.700 1.00 55.22 153 LYS A CA 1
ATOM 1206 C C . LYS A 1 153 ? -40.534 -4.140 8.179 1.00 55.22 153 LYS A C 1
ATOM 1208 O O . LYS A 1 153 ? -40.942 -2.981 8.201 1.00 55.22 153 LYS A O 1
ATOM 1213 N N . LYS A 1 154 ? -41.240 -5.140 7.636 1.00 54.12 154 LYS A N 1
ATOM 1214 C CA . LYS A 1 154 ? -42.643 -5.005 7.222 1.00 54.12 154 LYS A CA 1
ATOM 1215 C C . LYS A 1 154 ? -43.414 -4.511 8.448 1.00 54.12 154 LYS A C 1
ATOM 1217 O O . LYS A 1 154 ? -43.567 -5.256 9.414 1.00 54.12 154 LYS A O 1
ATOM 1222 N N . LYS A 1 155 ? -43.817 -3.235 8.443 1.00 50.59 155 LYS A N 1
ATOM 1223 C CA . LYS A 1 155 ? -44.708 -2.670 9.459 1.00 50.59 155 LYS A CA 1
ATOM 1224 C C . LYS A 1 155 ? -45.981 -3.512 9.452 1.00 50.59 155 LYS A C 1
ATOM 1226 O O . LYS A 1 155 ? -46.565 -3.737 8.394 1.00 50.59 155 LYS A O 1
ATOM 1231 N N . GLY A 1 156 ? -46.334 -4.031 10.623 1.00 46.19 156 GLY A N 1
ATOM 1232 C CA . GLY A 1 156 ? -47.512 -4.857 10.816 1.00 46.19 156 GLY A CA 1
ATOM 1233 C C . GLY A 1 156 ? -48.765 -4.137 10.334 1.00 46.19 156 GLY A C 1
ATOM 1234 O O . GLY A 1 156 ? -48.959 -2.955 10.611 1.00 46.19 156 GLY A O 1
ATOM 1235 N N . ALA A 1 157 ? -49.609 -4.869 9.615 1.00 48.72 157 ALA A N 1
ATOM 1236 C CA . ALA A 1 157 ? -50.984 -4.476 9.388 1.00 48.72 157 ALA A CA 1
ATOM 1237 C C . ALA A 1 157 ? -51.698 -4.476 10.749 1.00 48.72 157 ALA A C 1
ATOM 1239 O O . ALA A 1 157 ? -52.048 -5.532 11.278 1.00 48.72 157 ALA A O 1
ATOM 1240 N N . GLN A 1 158 ? -51.873 -3.293 11.339 1.00 46.25 158 GLN A N 1
ATOM 1241 C CA . GLN A 1 158 ? -52.880 -3.085 12.371 1.00 46.25 158 GLN A CA 1
ATOM 1242 C C . GLN A 1 158 ? -54.248 -3.323 11.724 1.00 46.25 158 GLN A C 1
ATOM 1244 O O . GLN A 1 158 ? -54.701 -2.532 10.901 1.00 46.25 158 GLN A O 1
ATOM 1249 N N . LYS A 1 159 ? -54.903 -4.427 12.093 1.00 44.25 159 LYS A N 1
ATOM 1250 C CA . LYS A 1 159 ? -56.359 -4.542 11.993 1.00 44.25 159 LYS A CA 1
ATOM 1251 C C . LYS A 1 159 ? -56.951 -3.523 12.969 1.00 44.25 159 LYS A C 1
ATOM 1253 O O . LYS A 1 159 ? -56.880 -3.747 14.174 1.00 44.25 159 LYS A O 1
ATOM 1258 N N . SER A 1 160 ? -57.508 -2.422 12.466 1.00 38.53 160 SER A N 1
ATOM 1259 C CA . SER A 1 160 ? -58.486 -1.644 13.224 1.00 38.53 160 SER A CA 1
ATOM 1260 C C . SER A 1 160 ? -59.876 -2.224 12.962 1.00 38.53 160 SER A C 1
ATOM 1262 O O . SER A 1 160 ? -60.256 -2.510 11.826 1.00 38.53 160 SER A O 1
ATOM 1264 N N . VAL A 1 161 ? -60.609 -2.452 14.044 1.00 38.91 161 VAL A N 1
ATOM 1265 C CA . VAL A 1 161 ? -62.050 -2.685 14.053 1.00 38.91 161 VAL A CA 1
ATOM 1266 C C . VAL A 1 161 ? -62.649 -1.560 14.894 1.00 38.91 161 VAL A C 1
ATOM 1268 O O . VAL A 1 161 ? -62.082 -1.206 15.925 1.00 38.91 161 VAL A O 1
ATOM 1271 N N . GLN A 1 162 ? -63.814 -1.090 14.444 1.00 33.19 162 GLN A N 1
ATOM 1272 C CA . GLN A 1 162 ? -64.818 -0.272 15.137 1.00 33.19 162 GLN A CA 1
ATOM 1273 C C . GLN A 1 162 ? -64.661 1.258 15.138 1.00 33.19 162 GLN A C 1
ATOM 1275 O O . GLN A 1 162 ? -63.670 1.803 15.610 1.00 33.19 162 GLN A O 1
ATOM 1280 N N . GLY A 1 163 ? -65.746 1.930 14.727 1.00 31.44 163 GLY A N 1
ATOM 1281 C CA . GLY A 1 163 ? -66.085 3.282 15.178 1.00 31.44 163 GLY A CA 1
ATOM 1282 C C . GLY A 1 163 ? -66.697 4.172 14.101 1.00 31.44 163 GLY A C 1
ATOM 1283 O O . GLY A 1 163 ? -65.970 4.900 13.440 1.00 31.44 163 GLY A O 1
ATOM 1284 N N . MET A 1 164 ? -68.017 4.085 13.932 1.00 37.00 164 MET A N 1
ATOM 1285 C CA . MET A 1 164 ? -68.861 4.959 13.108 1.00 37.00 164 MET A CA 1
ATOM 1286 C C . MET A 1 164 ? -68.919 6.403 13.633 1.00 37.00 164 MET A C 1
ATOM 1288 O O . MET A 1 164 ? -68.823 6.618 14.836 1.00 37.00 164 MET A O 1
ATOM 1292 N N . ASP A 1 165 ? -69.146 7.309 12.676 1.00 37.03 165 ASP A N 1
ATOM 1293 C CA . ASP A 1 165 ? -69.826 8.611 12.745 1.00 37.03 165 ASP A CA 1
ATOM 1294 C C . ASP A 1 165 ? -69.335 9.660 13.761 1.00 37.03 165 ASP A C 1
ATOM 1296 O O . ASP A 1 165 ? -69.522 9.527 14.960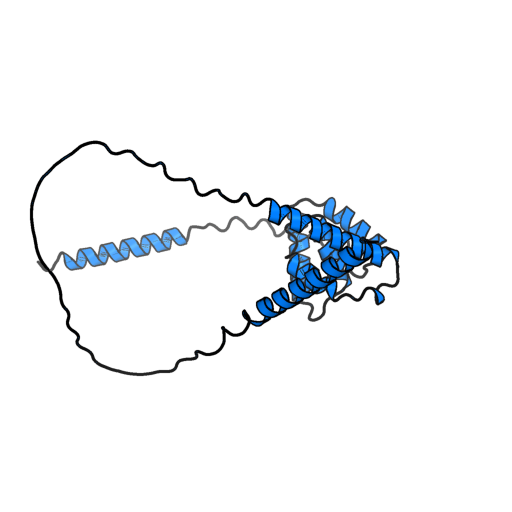 1.00 37.03 165 ASP A O 1
ATOM 1300 N N . ASP A 1 166 ? -68.819 10.794 13.266 1.00 38.69 166 ASP A N 1
ATOM 1301 C CA . ASP A 1 166 ? -69.634 12.015 13.268 1.00 38.69 166 ASP A CA 1
ATOM 1302 C C . ASP A 1 166 ? -69.032 13.189 12.474 1.00 38.69 166 ASP A C 1
ATOM 1304 O O . ASP A 1 166 ? -67.831 13.326 12.245 1.00 38.69 166 ASP A O 1
ATOM 1308 N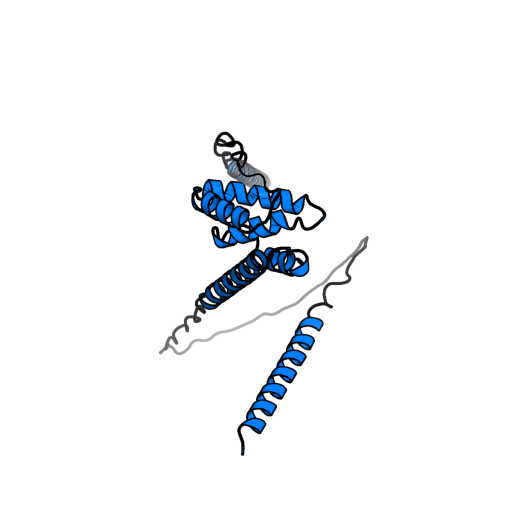 N . LYS A 1 167 ? -69.970 14.014 12.017 1.00 36.84 167 LYS A N 1
ATOM 1309 C CA . LYS A 1 167 ? -69.879 15.181 11.134 1.00 36.84 167 LYS A CA 1
ATOM 1310 C C . LYS A 1 167 ? -68.938 16.281 11.651 1.00 36.84 167 LYS A C 1
ATOM 1312 O O . LYS A 1 167 ? -68.876 16.538 12.845 1.00 36.84 167 LYS A O 1
ATOM 1317 N N . ASN A 1 168 ? -68.374 17.065 10.725 1.00 36.62 168 ASN A N 1
ATOM 1318 C CA . ASN A 1 168 ? -68.824 18.434 10.390 1.00 36.62 168 ASN A CA 1
ATOM 1319 C C . ASN A 1 168 ? -67.637 19.305 9.900 1.00 36.62 168 ASN A C 1
ATOM 1321 O O . ASN A 1 168 ? -66.715 19.573 10.656 1.00 36.62 168 ASN A O 1
ATOM 1325 N N . THR A 1 169 ? -67.718 19.757 8.636 1.00 36.34 169 THR A N 1
ATOM 1326 C CA . THR A 1 169 ? -67.509 21.149 8.146 1.00 36.34 169 THR A CA 1
ATOM 1327 C C . THR A 1 169 ? -66.321 21.999 8.655 1.00 36.34 169 THR A C 1
ATOM 1329 O O . THR A 1 169 ? -66.114 22.113 9.848 1.00 36.34 169 THR A O 1
ATOM 1332 N N . LEU A 1 170 ? -65.616 22.846 7.889 1.00 41.97 170 LEU A N 1
ATOM 1333 C CA . LEU A 1 170 ? -65.796 23.438 6.553 1.00 41.97 170 LEU A CA 1
ATOM 1334 C C . LEU A 1 170 ? -64.831 24.650 6.468 1.00 41.97 170 LEU A C 1
ATOM 1336 O O . LEU A 1 170 ? -64.779 25.416 7.424 1.00 41.97 170 LEU A O 1
ATOM 1340 N N . LYS A 1 171 ? -64.231 24.888 5.282 1.00 37.75 171 LYS A N 1
ATOM 1341 C CA . LYS A 1 171 ? -63.631 26.163 4.779 1.00 37.75 171 LYS A CA 1
ATOM 1342 C C . LYS A 1 171 ? -62.341 26.640 5.485 1.00 37.75 171 LYS A C 1
ATOM 1344 O O . LYS A 1 171 ? -62.223 26.546 6.690 1.00 37.75 171 LYS A O 1
ATOM 1349 N N . LYS A 1 172 ? -61.331 27.221 4.828 1.00 38.94 172 LYS A N 1
ATOM 1350 C CA . LYS A 1 172 ? -61.181 27.960 3.549 1.00 38.94 172 LYS A CA 1
ATOM 1351 C C . LYS A 1 172 ? -59.647 28.011 3.296 1.00 38.94 172 LYS A C 1
ATOM 1353 O O . LYS A 1 172 ? -58.919 28.227 4.256 1.00 38.94 172 LYS A O 1
ATOM 1358 N N . ASN A 1 173 ? -59.088 27.617 2.146 1.00 36.88 173 ASN A N 1
ATOM 1359 C CA . ASN A 1 173 ? -58.863 28.426 0.928 1.00 36.88 173 ASN A CA 1
ATOM 1360 C C . ASN A 1 173 ? -58.414 29.876 1.209 1.00 36.88 173 ASN A C 1
ATOM 1362 O O . ASN A 1 173 ? -59.063 30.530 2.015 1.00 36.88 173 ASN A O 1
ATOM 1366 N N . VAL A 1 174 ? -57.459 30.527 0.541 1.00 38.91 174 VAL A N 1
ATOM 1367 C CA . VAL A 1 174 ? -56.487 30.307 -0.558 1.00 38.91 174 VAL A CA 1
ATOM 1368 C C . VAL A 1 174 ? -55.984 31.754 -0.883 1.00 38.91 174 VAL A C 1
ATOM 1370 O O . VAL A 1 174 ? -56.589 32.708 -0.394 1.00 38.91 174 VAL A O 1
ATOM 1373 N N . ASP A 1 175 ? -54.924 31.905 -1.687 1.00 37.44 175 ASP A N 1
ATOM 1374 C CA . ASP A 1 175 ? -54.433 33.143 -2.354 1.00 37.44 175 ASP A CA 1
ATOM 1375 C C . ASP A 1 175 ? -53.560 34.122 -1.533 1.00 37.44 175 ASP A C 1
ATOM 1377 O O . ASP A 1 175 ? -53.919 34.535 -0.438 1.00 37.44 175 ASP A O 1
ATOM 1381 N N . GLN A 1 176 ? -52.304 34.433 -1.903 1.00 40.19 176 GLN A N 1
ATOM 1382 C CA . GLN A 1 176 ? -51.701 34.954 -3.158 1.00 40.19 176 GLN A CA 1
ATOM 1383 C C . GLN A 1 176 ? -51.595 36.495 -3.162 1.00 40.19 176 GLN A C 1
ATOM 1385 O O . GLN A 1 176 ? -52.608 37.175 -3.103 1.00 40.19 176 GLN A O 1
ATOM 1390 N N . ALA A 1 177 ? -50.356 37.009 -3.283 1.00 37.47 177 ALA A N 1
ATOM 1391 C CA . ALA A 1 177 ? -49.909 38.262 -3.948 1.00 37.47 177 ALA A CA 1
ATOM 1392 C C . ALA A 1 177 ? -48.474 38.585 -3.454 1.00 37.47 177 ALA A C 1
ATOM 1394 O O . ALA A 1 177 ? -48.267 38.784 -2.263 1.00 37.47 177 ALA A O 1
ATOM 1395 N N . ILE A 1 178 ? -47.397 38.396 -4.228 1.00 44.94 178 ILE A N 1
ATOM 1396 C CA . ILE A 1 178 ? -46.840 39.261 -5.295 1.00 44.94 178 ILE A CA 1
ATOM 1397 C C . ILE A 1 178 ? -46.655 40.723 -4.859 1.00 44.94 178 ILE A C 1
ATOM 1399 O O . ILE A 1 178 ? -47.635 41.452 -4.766 1.00 44.94 178 ILE A O 1
ATOM 1403 N N . SER A 1 179 ? -45.392 41.155 -4.711 1.00 40.03 179 SER A N 1
ATOM 1404 C CA . SER A 1 179 ? -44.853 42.441 -5.209 1.00 40.03 179 SER A CA 1
ATOM 1405 C C . SER A 1 179 ? -43.315 42.491 -5.065 1.00 40.03 179 SER A C 1
ATOM 1407 O O . SER A 1 179 ? -42.778 42.410 -3.966 1.00 40.03 179 SER A O 1
ATOM 1409 N N . GLN A 1 180 ? -42.628 42.577 -6.210 1.00 45.72 180 GLN A N 1
ATOM 1410 C CA . GLN A 1 180 ? -41.211 42.950 -6.452 1.00 45.72 180 GLN A CA 1
ATOM 1411 C C . GLN A 1 180 ? -40.967 44.456 -6.116 1.00 45.72 180 GLN A C 1
ATOM 1413 O O . GLN A 1 180 ? -41.987 45.112 -5.890 1.00 45.72 180 GLN A O 1
ATOM 1418 N N . PRO A 1 181 ? -39.737 45.069 -6.103 1.00 45.75 181 PRO A N 1
ATOM 1419 C CA . PRO A 1 181 ? -38.653 44.907 -7.108 1.00 45.75 181 PRO A CA 1
ATOM 1420 C C . PRO A 1 181 ? -37.162 45.143 -6.702 1.00 45.75 181 PRO A C 1
ATOM 1422 O O . PRO A 1 181 ? -36.871 45.620 -5.617 1.00 45.75 181 PRO A O 1
ATOM 1425 N N . ALA A 1 182 ? -36.267 44.832 -7.670 1.00 35.00 182 ALA A N 1
ATOM 1426 C CA . ALA A 1 182 ? -34.939 45.408 -8.026 1.00 35.00 182 ALA A CA 1
ATOM 1427 C C . ALA A 1 182 ? -33.834 45.529 -6.932 1.00 35.00 182 ALA A C 1
ATOM 1429 O O . ALA A 1 182 ? -34.099 45.966 -5.828 1.00 35.00 182 ALA A O 1
ATOM 1430 N N . SER A 1 183 ? -32.540 45.222 -7.126 1.00 35.50 183 SER A N 1
ATOM 1431 C CA . SER A 1 183 ? -31.632 45.480 -8.257 1.00 35.50 183 SER A CA 1
ATOM 1432 C C . SER A 1 183 ? -30.253 44.810 -8.032 1.00 35.50 183 SER A C 1
ATOM 1434 O O . SER A 1 183 ? -29.748 44.873 -6.918 1.00 35.50 183 SER A O 1
ATOM 1436 N N . SER A 1 184 ? -29.654 44.297 -9.126 1.00 36.50 184 SER A N 1
ATOM 1437 C CA . SER A 1 184 ? -28.212 44.148 -9.489 1.00 36.50 184 SER A CA 1
ATOM 1438 C C . SER A 1 184 ? -27.229 43.433 -8.533 1.00 36.50 184 SER A C 1
ATOM 1440 O O . SER A 1 184 ? -27.170 43.765 -7.360 1.00 36.50 184 SER A O 1
ATOM 1442 N N . MET A 1 185 ? -26.311 42.550 -8.949 1.00 51.62 185 MET A N 1
ATOM 1443 C CA . MET A 1 185 ? -25.676 42.315 -10.255 1.00 51.62 185 MET A CA 1
ATOM 1444 C C . MET A 1 185 ? -24.974 40.928 -10.239 1.00 51.62 185 MET A C 1
ATOM 1446 O O . MET A 1 185 ? -24.431 40.524 -9.214 1.00 51.62 185 MET A O 1
ATOM 1450 N N . ASP A 1 186 ? -25.018 40.239 -11.380 1.00 41.22 186 ASP A N 1
ATOM 1451 C CA . ASP A 1 186 ? -24.447 38.924 -11.766 1.00 41.22 186 ASP A CA 1
ATOM 1452 C C . ASP A 1 186 ? -22.884 38.855 -11.772 1.00 41.22 186 ASP A C 1
ATOM 1454 O O . ASP A 1 186 ? -22.278 39.928 -11.702 1.00 41.22 186 ASP A O 1
ATOM 1458 N N . PRO A 1 187 ? -22.190 37.676 -11.890 1.00 58.50 187 PRO A N 1
ATOM 1459 C CA . PRO A 1 187 ? -22.550 36.561 -12.787 1.00 58.50 187 PRO A CA 1
ATOM 1460 C C . PRO A 1 187 ? -22.427 35.093 -12.295 1.00 58.50 187 PRO A C 1
ATOM 1462 O O . PRO A 1 187 ? -21.759 34.800 -11.302 1.00 58.50 187 PRO A O 1
ATOM 1465 N N . PRO A 1 188 ? -23.028 34.140 -13.052 1.00 52.00 188 PRO A N 1
ATOM 1466 C CA . PRO A 1 188 ? -23.032 32.708 -12.764 1.00 52.00 188 PRO A CA 1
ATOM 1467 C C . PRO A 1 188 ? -22.009 31.913 -13.601 1.00 52.00 188 PRO A C 1
ATOM 1469 O O . PRO A 1 188 ? -21.868 32.116 -14.805 1.00 52.00 188 PRO A O 1
ATOM 1472 N N . VAL A 1 189 ? -21.382 30.904 -12.989 1.00 47.00 189 VAL A N 1
ATOM 1473 C CA . VAL A 1 189 ? -20.678 29.821 -13.697 1.00 47.00 189 VAL A CA 1
ATOM 1474 C C . VAL A 1 189 ? -21.425 28.516 -13.424 1.00 47.00 189 VAL A C 1
ATOM 1476 O O . VAL A 1 189 ? -21.290 27.905 -12.367 1.00 47.00 189 VAL A O 1
ATOM 1479 N N . LYS A 1 190 ? -22.251 28.101 -14.386 1.00 49.47 190 LYS A N 1
ATOM 1480 C CA . LYS A 1 190 ? -22.782 26.739 -14.508 1.00 49.47 190 LYS A CA 1
ATOM 1481 C C . LYS A 1 190 ? -22.381 26.206 -15.876 1.00 49.47 190 LYS A C 1
ATOM 1483 O O . LYS A 1 190 ? -22.954 26.624 -16.874 1.00 49.47 190 LYS A O 1
ATOM 1488 N N . ALA A 1 191 ? -21.456 25.256 -15.904 1.00 49.97 191 ALA A N 1
ATOM 1489 C CA . ALA A 1 191 ? -21.388 24.237 -16.942 1.00 49.97 191 ALA A CA 1
ATOM 1490 C C . ALA A 1 191 ? -20.534 23.061 -16.452 1.00 49.97 191 ALA A C 1
ATOM 1492 O O . ALA A 1 191 ? -19.502 23.263 -15.821 1.00 49.97 191 ALA A O 1
ATOM 1493 N N . SER A 1 192 ? -20.977 21.858 -16.818 1.00 50.38 192 SER A N 1
ATOM 1494 C CA . SER A 1 192 ? -20.224 20.597 -16.827 1.00 50.38 192 SER A CA 1
ATOM 1495 C C . SER A 1 192 ? -20.142 19.799 -15.526 1.00 50.38 192 SER A C 1
ATOM 1497 O O . SER A 1 192 ? -19.118 19.760 -14.858 1.00 50.38 192 SER A O 1
ATOM 1499 N N . LEU A 1 193 ? -21.211 19.048 -15.247 1.00 51.53 193 LEU A N 1
ATOM 1500 C CA . LEU A 1 193 ? -21.147 17.763 -14.536 1.00 51.53 193 LEU A CA 1
ATOM 1501 C C . LEU A 1 193 ? -22.404 16.947 -14.871 1.00 51.53 193 LEU A C 1
ATOM 1503 O O . LEU A 1 193 ? -23.316 16.805 -14.064 1.00 51.53 193 LEU A O 1
ATOM 1507 N N . GLN A 1 194 ? -22.505 16.476 -16.117 1.00 45.78 194 GLN A N 1
ATOM 1508 C CA . GLN A 1 194 ? -23.564 15.527 -16.489 1.00 45.78 194 GLN A CA 1
ATOM 1509 C C . GLN A 1 194 ? -23.241 14.634 -17.696 1.00 45.78 194 GLN A C 1
ATOM 1511 O O . GLN A 1 194 ? -24.153 14.107 -18.322 1.00 45.78 194 GLN A O 1
ATOM 1516 N N . GLN A 1 195 ? -21.959 14.433 -18.027 1.00 48.00 195 GLN A N 1
ATOM 1517 C CA . GLN A 1 195 ? -21.580 13.673 -19.227 1.00 48.00 195 GLN A CA 1
ATOM 1518 C C . GLN A 1 195 ? -20.854 12.342 -18.960 1.00 48.00 195 GLN A C 1
ATOM 1520 O O . GLN A 1 195 ? -20.632 11.588 -19.898 1.00 48.00 195 GLN A O 1
ATOM 1525 N N . GLU A 1 196 ? -20.539 11.986 -17.709 1.00 52.03 196 GLU A N 1
ATOM 1526 C CA . GLU A 1 196 ? -19.710 10.795 -17.438 1.00 52.03 196 GLU A CA 1
ATOM 1527 C C . GLU A 1 196 ? -20.498 9.518 -17.086 1.00 52.03 196 GLU A C 1
ATOM 1529 O O . GLU A 1 196 ? -19.963 8.418 -17.197 1.00 52.03 196 GLU A O 1
ATOM 1534 N N . SER A 1 197 ? -21.792 9.605 -16.741 1.00 53.06 197 SER A N 1
ATOM 1535 C CA . SER A 1 197 ? -22.557 8.406 -16.347 1.00 53.06 197 SER A CA 1
ATOM 1536 C C . SER A 1 197 ? -23.077 7.568 -17.523 1.00 53.06 197 SER A C 1
ATOM 1538 O O . SER A 1 197 ? -23.417 6.407 -17.325 1.00 53.06 197 SER A O 1
ATOM 1540 N N . SER A 1 198 ? -23.129 8.108 -18.747 1.00 56.25 198 SER A N 1
ATOM 1541 C CA . SER A 1 198 ? -23.656 7.377 -19.914 1.00 56.25 198 SER A CA 1
ATOM 1542 C C . SER A 1 198 ? -22.617 6.481 -20.597 1.00 56.25 198 SER A C 1
ATOM 1544 O O . SER A 1 198 ? -22.984 5.509 -21.259 1.00 56.25 198 SER A O 1
ATOM 1546 N N . SER A 1 199 ? -21.321 6.763 -20.418 1.00 62.34 199 SER A N 1
ATOM 1547 C CA . SER A 1 199 ? -20.248 5.985 -21.051 1.00 62.34 199 SER A CA 1
ATOM 1548 C C . SER A 1 199 ? -20.047 4.626 -20.375 1.00 62.34 199 SER A C 1
ATOM 1550 O O . SER A 1 199 ? -19.874 3.617 -21.055 1.00 62.34 199 SER A O 1
ATOM 1552 N N . VAL A 1 200 ? -20.140 4.577 -19.042 1.00 71.75 200 VAL A N 1
ATOM 1553 C CA . VAL A 1 200 ? -19.920 3.348 -18.258 1.00 71.75 200 VAL A CA 1
ATOM 1554 C C . VAL A 1 200 ? -21.057 2.338 -18.460 1.00 71.75 200 VAL A C 1
ATOM 1556 O O . VAL A 1 200 ? -20.828 1.131 -18.543 1.00 71.75 200 VAL A O 1
ATOM 1559 N N . GLU A 1 201 ? -22.295 2.816 -18.601 1.00 74.00 201 GLU A N 1
ATOM 1560 C CA . GLU A 1 201 ? -23.463 1.948 -18.788 1.00 74.00 201 GLU A CA 1
ATOM 1561 C C . GLU A 1 201 ? -23.484 1.295 -20.182 1.00 74.00 201 GLU A C 1
ATOM 1563 O O . GLU A 1 201 ? -23.791 0.106 -20.319 1.00 74.00 201 GLU A O 1
ATOM 1568 N N . LEU A 1 202 ? -23.051 2.030 -21.214 1.00 78.12 202 LEU A N 1
ATOM 1569 C CA . LEU A 1 202 ? -22.924 1.505 -22.576 1.00 78.12 202 LEU A CA 1
ATOM 1570 C C . LEU A 1 202 ? -21.815 0.444 -22.686 1.00 78.12 202 LEU A C 1
ATOM 1572 O O . LEU A 1 202 ? -21.961 -0.541 -23.420 1.00 78.12 202 LEU A O 1
ATOM 1576 N N . GLU A 1 203 ? -20.712 0.624 -21.958 1.00 78.62 203 GLU A N 1
ATOM 1577 C CA . GLU A 1 203 ? -19.604 -0.331 -21.957 1.00 78.62 203 GLU A CA 1
ATOM 1578 C C . GLU A 1 203 ? -19.989 -1.639 -21.249 1.00 78.62 203 GLU A C 1
ATOM 1580 O O . GLU A 1 203 ? -19.766 -2.727 -21.793 1.00 78.62 203 GLU A O 1
ATOM 1585 N N . ASN A 1 204 ? -20.702 -1.550 -20.122 1.00 84.44 204 ASN A N 1
ATOM 1586 C CA . ASN A 1 204 ? -21.231 -2.717 -19.411 1.00 84.44 204 ASN A CA 1
ATOM 1587 C C . ASN A 1 204 ? -22.238 -3.518 -20.255 1.00 84.44 204 ASN A C 1
ATOM 1589 O O . ASN A 1 204 ? -22.169 -4.751 -20.298 1.00 84.44 204 ASN A O 1
ATOM 1593 N N . ALA A 1 205 ? -23.123 -2.845 -21.001 1.00 85.25 205 ALA A N 1
ATOM 1594 C CA . ALA A 1 205 ? -24.046 -3.514 -21.921 1.00 85.25 205 ALA A CA 1
ATOM 1595 C C . ALA A 1 205 ? -23.305 -4.266 -23.046 1.00 85.25 205 ALA A C 1
ATOM 1597 O O . ALA A 1 205 ? -23.699 -5.368 -23.446 1.00 85.25 205 ALA A O 1
ATOM 1598 N N . ARG A 1 206 ? -22.189 -3.708 -23.536 1.00 86.06 206 ARG A N 1
ATOM 1599 C CA . ARG A 1 206 ? -21.356 -4.342 -24.569 1.00 86.06 206 ARG A CA 1
ATOM 1600 C C . ARG A 1 206 ? -20.636 -5.587 -24.041 1.00 86.06 206 ARG A C 1
ATOM 1602 O O . ARG A 1 206 ? -20.546 -6.579 -24.769 1.00 86.06 206 ARG A O 1
ATOM 1609 N N . VAL A 1 207 ? -20.147 -5.556 -22.801 1.00 90.50 207 VAL A N 1
ATOM 1610 C CA . VAL A 1 207 ? -19.483 -6.705 -22.161 1.00 90.50 207 VAL A CA 1
ATOM 1611 C C . VAL A 1 207 ? -20.472 -7.848 -21.925 1.00 90.50 207 VAL A C 1
ATOM 1613 O O . VAL A 1 207 ? -20.178 -8.985 -22.297 1.00 90.50 207 VAL A O 1
ATOM 1616 N N . MET A 1 208 ? -21.674 -7.555 -21.420 1.00 89.12 208 MET A N 1
ATOM 1617 C CA . MET A 1 208 ? -22.712 -8.573 -21.199 1.00 89.12 208 MET A CA 1
ATOM 1618 C C . MET A 1 208 ? -23.120 -9.282 -22.495 1.00 89.12 208 MET A C 1
ATOM 1620 O O . MET A 1 208 ? -23.198 -10.510 -22.530 1.00 89.12 208 MET A O 1
ATOM 1624 N N . LYS A 1 209 ? -23.269 -8.534 -23.596 1.00 91.81 209 LYS A N 1
ATOM 1625 C CA . LYS A 1 209 ? -23.597 -9.113 -24.907 1.00 91.81 209 LYS A CA 1
ATOM 1626 C C . LYS A 1 209 ? -22.495 -10.040 -25.442 1.00 91.81 209 LYS A C 1
ATOM 1628 O O . LYS A 1 209 ? -22.795 -11.051 -26.074 1.00 91.81 209 LYS A O 1
ATOM 1633 N N . LYS A 1 210 ? -21.217 -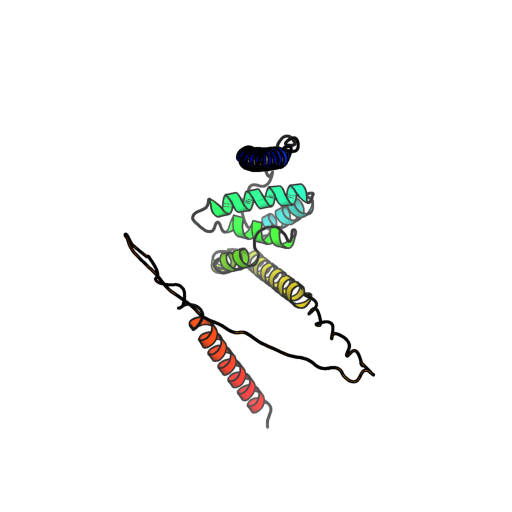9.729 -25.183 1.00 91.44 210 LYS A N 1
ATOM 1634 C CA . LYS A 1 210 ? -20.095 -10.618 -25.540 1.00 91.44 210 LYS A CA 1
ATOM 1635 C C . LYS A 1 210 ? -20.091 -11.894 -24.698 1.00 91.44 210 LYS A C 1
ATOM 1637 O O . LYS A 1 210 ? -19.824 -12.965 -25.236 1.00 91.44 210 LYS A O 1
ATOM 1642 N N . LEU A 1 211 ? -20.420 -11.791 -23.410 1.00 91.00 211 LEU A N 1
ATOM 1643 C CA . LEU A 1 211 ? -20.467 -12.939 -22.504 1.00 91.00 211 LEU A CA 1
ATOM 1644 C C . LEU A 1 211 ? -21.567 -13.941 -22.901 1.00 91.00 211 LEU A C 1
ATOM 1646 O O . LEU A 1 211 ? -21.342 -15.151 -22.881 1.00 91.00 211 LEU A O 1
ATOM 1650 N N . GLU A 1 212 ? -22.737 -13.449 -23.320 1.00 92.12 212 GLU A N 1
ATOM 1651 C CA . GLU A 1 212 ? -23.822 -14.302 -23.826 1.00 92.12 212 GLU A CA 1
ATOM 1652 C C . GLU A 1 212 ? -23.456 -15.005 -25.137 1.00 92.12 212 GLU A C 1
ATOM 1654 O O . GLU A 1 212 ? -23.780 -16.180 -25.310 1.00 92.12 212 GLU A O 1
ATOM 1659 N N . ALA A 1 213 ? -22.736 -14.327 -26.037 1.00 91.19 213 ALA A N 1
ATOM 1660 C CA . ALA A 1 213 ? -22.274 -14.932 -27.284 1.00 91.19 213 ALA A CA 1
ATOM 1661 C C . ALA A 1 213 ? -21.294 -16.092 -27.037 1.00 91.19 213 ALA A C 1
ATOM 1663 O O . ALA A 1 213 ? -21.400 -17.126 -27.693 1.00 91.19 213 ALA A O 1
ATOM 1664 N N . ILE A 1 214 ? -20.386 -15.958 -26.064 1.00 90.56 214 ILE A N 1
ATOM 1665 C CA . ILE A 1 214 ? -19.448 -17.029 -25.687 1.00 90.56 214 ILE A CA 1
ATOM 1666 C C . ILE A 1 214 ? -20.213 -18.230 -25.122 1.00 90.56 214 ILE A C 1
ATOM 1668 O O . ILE A 1 214 ? -20.029 -19.348 -25.598 1.00 90.56 214 ILE A O 1
ATOM 1672 N N . ARG A 1 215 ? -21.158 -17.994 -24.204 1.00 89.25 215 ARG A N 1
ATOM 1673 C CA . ARG A 1 215 ? -21.992 -19.061 -23.626 1.00 89.25 215 ARG A CA 1
ATOM 1674 C C . ARG A 1 215 ? -22.835 -19.787 -24.685 1.00 89.25 215 ARG A C 1
ATOM 1676 O O . ARG A 1 215 ? -23.057 -20.993 -24.591 1.00 89.25 215 ARG A O 1
ATOM 1683 N N . ALA A 1 216 ? -23.310 -19.072 -25.706 1.00 88.88 216 ALA A N 1
ATOM 1684 C CA . ALA A 1 216 ? -24.040 -19.674 -26.821 1.00 88.88 216 ALA A CA 1
ATOM 1685 C C . ALA A 1 216 ? -23.140 -20.536 -27.725 1.00 88.88 216 ALA A C 1
ATOM 1687 O O . ALA A 1 216 ? -23.615 -21.529 -28.279 1.00 88.88 216 ALA A O 1
ATOM 1688 N N . MET A 1 217 ? -21.861 -20.175 -27.871 1.00 85.94 217 MET A N 1
ATOM 1689 C CA . MET A 1 217 ? -20.886 -20.979 -28.612 1.00 85.94 217 MET A CA 1
ATOM 1690 C C . MET A 1 217 ? -20.474 -22.235 -27.840 1.00 85.94 217 MET A C 1
ATOM 1692 O O . MET A 1 217 ? -20.435 -23.301 -28.445 1.00 85.94 217 MET A O 1
ATOM 1696 N N . GLU A 1 218 ? -20.272 -22.151 -26.522 1.00 83.56 218 GLU A N 1
ATOM 1697 C CA . GLU A 1 218 ? -20.004 -23.329 -25.676 1.00 83.56 218 GLU A CA 1
ATOM 1698 C C . GLU A 1 218 ? -21.138 -24.357 -25.782 1.00 83.56 218 GLU A C 1
ATOM 1700 O O . GLU A 1 218 ? -20.900 -25.531 -26.047 1.00 83.56 218 GLU A O 1
ATOM 1705 N N . LYS A 1 219 ? -22.397 -23.900 -25.740 1.00 85.38 219 LYS A N 1
ATOM 1706 C CA . LYS A 1 219 ? -23.560 -24.790 -25.884 1.00 85.38 219 LYS A CA 1
ATOM 1707 C C . LYS A 1 219 ? -23.650 -25.486 -27.253 1.00 85.38 219 LYS A C 1
ATOM 1709 O O . LYS A 1 219 ? -24.290 -26.527 -27.357 1.00 85.38 219 LYS A O 1
ATOM 1714 N N . LYS A 1 220 ? -23.049 -24.920 -28.307 1.00 78.19 220 LYS A N 1
ATOM 1715 C CA . LYS A 1 220 ? -22.987 -25.554 -29.637 1.00 78.19 220 LYS A CA 1
ATOM 1716 C C . LYS A 1 220 ? -21.870 -26.589 -29.759 1.00 78.19 220 LYS A C 1
ATOM 1718 O O . LYS A 1 220 ? -21.954 -27.422 -30.650 1.00 78.19 220 LYS A O 1
ATOM 1723 N N . ILE A 1 221 ? -20.850 -26.526 -28.907 1.00 80.12 221 ILE A N 1
ATOM 1724 C CA . ILE A 1 221 ? -19.739 -27.485 -28.905 1.00 80.12 221 ILE A CA 1
ATOM 1725 C C . ILE A 1 221 ? -20.149 -28.782 -28.188 1.00 80.12 221 ILE A C 1
ATOM 1727 O O . ILE A 1 221 ? -19.708 -29.855 -28.583 1.00 80.12 221 ILE A O 1
ATOM 1731 N N . ASP A 1 222 ? -21.055 -28.698 -27.210 1.00 73.38 222 ASP A N 1
ATOM 1732 C CA . ASP A 1 222 ? -21.539 -29.849 -26.429 1.00 73.38 222 ASP A CA 1
ATOM 1733 C C . ASP A 1 222 ? -22.759 -30.579 -27.031 1.00 73.38 222 ASP A C 1
ATOM 1735 O O . ASP A 1 222 ? -23.291 -31.504 -26.415 1.00 73.38 222 ASP A O 1
ATOM 1739 N N . SER A 1 223 ? -23.235 -30.184 -28.218 1.00 61.88 223 SER A N 1
ATOM 1740 C CA . SER A 1 223 ? -24.322 -30.884 -28.914 1.00 61.88 223 SER A CA 1
ATOM 1741 C C . SER A 1 223 ? -23.741 -31.689 -30.086 1.00 61.88 223 SER A C 1
ATOM 1743 O O . SER A 1 223 ? -23.326 -31.059 -31.059 1.00 61.88 223 SER A O 1
ATOM 1745 N N . PRO A 1 224 ? -23.679 -33.032 -30.001 1.00 60.66 224 PRO A N 1
ATOM 1746 C CA . PRO A 1 224 ? -23.204 -33.888 -31.090 1.00 60.66 224 PRO A CA 1
ATOM 1747 C C . PRO A 1 224 ? -24.123 -33.855 -32.318 1.00 60.66 224 PRO A C 1
ATOM 1749 O O . PRO A 1 224 ? -25.341 -33.598 -32.150 1.00 60.66 224 PRO A O 1
#

Secondary structure (DSSP, 8-state):
--SHHHHHHHHHHHHHHHHHHHHT----------------SS-TT---HHHHHHHHHHHHHS-HHHHHHHHHHHHHHHHH-SS--HHHHHHHHHHHHH-TTSS-HHHHHHHHHTS-GGG-S-HHHHHHHHHHHHHHHHHHHHHHHTS----------------------------------------------SSSHHHHHHHHHHHHHHHHHHHHHHHHHS--